Protein AF-A0A2T6FXR3-F1 (afdb_monomer_lite)

Organism: NCBI:txid189691

Sequence (253 aa):
MLKRIFLTWLSALLMLSMLTSTAKAEGGTVQVRIAGFPVKVNGQIINNKQVAYPFIVYKDITYVPLNWDLIQEFELDVDWSEQEGLKVYRTCCATSYGKYPALEKSGLTQNPTTTNSLTSSYSAKVASYPIQIWGHQIDNGQEPYPFLEFRNVTYMPLTWKFAHIALMMDLQWSSEEGLAIWSGQDAVMQQIVYDDAEALYIDADRGTGGMLAMLKVDKTFQTHPVWLDPPQADAIRVKAKQAAETQASEGKA

Structure (mmCIF, N/CA/C/O backbone):
data_AF-A0A2T6FXR3-F1
#
_entry.id   AF-A0A2T6FXR3-F1
#
loop_
_atom_site.group_PDB
_atom_site.id
_atom_site.type_symbol
_atom_site.label_atom_id
_atom_site.label_alt_id
_atom_site.label_comp_id
_atom_site.label_asym_id
_atom_site.label_entity_id
_atom_site.label_seq_id
_atom_site.pdbx_PDB_ins_code
_atom_site.Cartn_x
_atom_site.Cartn_y
_atom_site.Cartn_z
_atom_site.occupancy
_atom_site.B_iso_or_equiv
_atom_site.auth_seq_id
_atom_site.auth_comp_id
_atom_site.auth_asym_id
_atom_site.auth_atom_id
_atom_site.pdbx_PDB_model_num
ATOM 1 N N . MET A 1 1 ? -41.180 36.033 48.748 1.00 54.75 1 MET A N 1
ATOM 2 C CA . MET A 1 1 ? -41.479 35.353 47.465 1.00 54.75 1 MET A CA 1
ATOM 3 C C . MET A 1 1 ? -40.369 35.517 46.421 1.00 54.75 1 MET A C 1
ATOM 5 O O . MET A 1 1 ? -40.034 34.525 45.791 1.00 54.75 1 MET A O 1
ATOM 9 N N . LEU A 1 2 ? -39.717 36.685 46.311 1.00 51.00 2 LEU A N 1
ATOM 10 C CA . LEU A 1 2 ? -38.630 36.945 45.344 1.00 51.00 2 LEU A CA 1
ATOM 11 C C . LEU A 1 2 ? -37.435 35.960 45.406 1.00 51.00 2 LEU A C 1
ATOM 13 O O . LEU A 1 2 ? -36.960 35.512 44.370 1.00 51.00 2 LEU A O 1
ATOM 17 N N . LYS A 1 3 ? -37.001 35.539 46.607 1.00 44.41 3 LYS A N 1
ATOM 18 C CA . LYS A 1 3 ? -35.905 34.557 46.786 1.00 44.41 3 LYS A CA 1
ATOM 19 C C . LYS A 1 3 ? -36.238 33.137 46.301 1.00 44.41 3 LYS A C 1
ATOM 21 O O . LYS A 1 3 ? -35.336 32.414 45.902 1.00 44.41 3 LYS A O 1
ATOM 26 N N . ARG A 1 4 ? -37.516 32.733 46.326 1.00 51.09 4 ARG A N 1
ATOM 27 C CA . ARG A 1 4 ? -37.947 31.407 45.842 1.00 51.09 4 ARG A CA 1
ATOM 28 C C . ARG A 1 4 ? -38.024 31.361 44.317 1.00 51.09 4 ARG A C 1
ATOM 30 O O . ARG A 1 4 ? -37.681 30.342 43.740 1.00 51.09 4 ARG A O 1
ATOM 37 N N . ILE A 1 5 ? -38.388 32.483 43.692 1.00 56.75 5 ILE A N 1
ATOM 38 C CA . ILE A 1 5 ? -38.419 32.631 42.233 1.00 56.75 5 ILE A CA 1
ATOM 39 C C . ILE A 1 5 ? -36.984 32.663 41.680 1.00 56.75 5 ILE A C 1
ATOM 41 O O . ILE A 1 5 ? -36.677 31.941 40.738 1.00 56.75 5 ILE A O 1
ATOM 45 N N . PHE A 1 6 ? -36.063 33.393 42.319 1.00 55.53 6 PHE A N 1
ATOM 46 C CA . PHE A 1 6 ? -34.653 33.416 41.897 1.00 55.53 6 PHE A CA 1
ATOM 47 C C . PHE A 1 6 ? -33.984 32.033 41.948 1.00 55.53 6 PHE A C 1
ATOM 49 O O . PHE A 1 6 ? -33.206 31.691 41.060 1.00 55.53 6 PHE A O 1
ATOM 56 N N . LEU A 1 7 ? -34.326 31.214 42.948 1.00 52.62 7 LEU A N 1
ATOM 57 C CA . LEU A 1 7 ? -33.779 29.864 43.076 1.00 52.62 7 LEU A CA 1
ATOM 58 C C . LEU A 1 7 ? -34.303 28.930 41.974 1.00 52.62 7 LEU A C 1
ATOM 60 O O . LEU A 1 7 ? -33.522 28.183 41.400 1.00 52.62 7 LEU A O 1
ATOM 64 N N . THR A 1 8 ? -35.586 29.032 41.608 1.00 58.78 8 THR A N 1
ATOM 65 C CA . THR A 1 8 ? -36.164 28.237 40.509 1.00 58.78 8 THR A CA 1
ATOM 66 C C . THR A 1 8 ? -35.620 28.622 39.130 1.00 58.78 8 THR A C 1
ATOM 68 O O . THR A 1 8 ? -35.433 27.747 38.289 1.00 58.78 8 THR A O 1
ATOM 71 N N . TRP A 1 9 ? -35.303 29.902 38.899 1.00 58.41 9 TRP A N 1
ATOM 72 C CA . TRP A 1 9 ? -34.697 30.352 37.638 1.00 58.41 9 TRP A CA 1
ATOM 73 C C . TRP A 1 9 ? -33.231 29.916 37.507 1.00 58.41 9 TRP A C 1
ATOM 75 O O . TRP A 1 9 ? -32.806 29.529 36.421 1.00 58.41 9 TRP A O 1
ATOM 85 N N . LEU A 1 10 ? -32.476 29.887 38.611 1.00 61.97 10 LEU A N 1
ATOM 86 C CA . LEU A 1 10 ? -31.095 29.397 38.614 1.00 61.97 10 LEU A CA 1
ATOM 87 C C . LEU A 1 10 ? -31.022 27.876 38.378 1.00 61.97 10 LEU A C 1
ATOM 89 O O . LEU A 1 10 ? -30.135 27.406 37.671 1.00 61.97 10 LEU A O 1
ATOM 93 N N . SER A 1 11 ? -31.988 27.110 38.901 1.00 59.50 11 SER A N 1
ATOM 94 C CA . SER A 1 11 ? -32.100 25.667 38.641 1.00 59.50 11 SER A CA 1
ATOM 95 C C . SER A 1 11 ? -32.463 25.351 37.187 1.00 59.50 11 SER A C 1
ATOM 97 O O . SER A 1 11 ? -31.925 24.406 36.617 1.00 59.50 11 SER A O 1
ATOM 99 N N . ALA A 1 12 ? -33.339 26.149 36.567 1.00 60.53 12 ALA A N 1
ATOM 100 C CA . ALA A 1 12 ? -33.703 25.983 35.160 1.00 60.53 12 ALA A CA 1
ATOM 101 C C . ALA A 1 12 ? -32.537 26.322 34.212 1.00 60.53 12 ALA A C 1
ATOM 103 O O . ALA A 1 12 ? -32.341 25.635 33.211 1.00 60.53 12 ALA A O 1
ATOM 104 N N . LEU A 1 13 ? -31.721 27.327 34.554 1.00 62.19 13 LEU A N 1
ATOM 105 C CA . LEU A 1 13 ? -30.547 27.718 33.766 1.00 62.19 13 LEU A CA 1
ATOM 106 C C . LEU A 1 13 ? -29.420 26.667 33.831 1.00 62.19 13 LEU A C 1
ATOM 108 O O . LEU A 1 13 ? -28.766 26.411 32.824 1.00 62.19 13 LEU A O 1
ATOM 112 N N . LEU A 1 14 ? -29.239 26.011 34.984 1.00 59.09 14 LEU A N 1
ATOM 113 C CA . LEU A 1 14 ? -28.234 24.955 35.174 1.00 59.09 14 LEU A CA 1
ATOM 114 C C . LEU A 1 14 ? -28.602 23.637 34.459 1.00 59.09 14 LEU A C 1
ATOM 116 O O . LEU A 1 14 ? -27.726 22.893 34.025 1.00 59.09 14 LEU A O 1
ATOM 120 N N . MET A 1 15 ? -29.901 23.358 34.305 1.00 57.72 15 MET A N 1
ATOM 121 C CA . MET A 1 15 ? -30.402 22.199 33.550 1.00 57.72 15 MET A CA 1
ATOM 122 C C . MET A 1 15 ? -30.279 22.402 32.031 1.00 57.72 15 MET A C 1
ATOM 124 O O . MET A 1 15 ? -30.108 21.433 31.295 1.00 57.72 15 MET A O 1
ATOM 128 N N . LEU A 1 16 ? -30.311 23.653 31.552 1.00 56.09 16 LEU A N 1
ATOM 129 C CA . LEU A 1 16 ? -30.185 23.971 30.127 1.00 56.09 16 LEU A CA 1
ATOM 130 C C . LEU A 1 16 ? -28.727 23.922 29.631 1.00 56.09 16 LEU A C 1
ATOM 132 O O . LEU A 1 16 ? -28.492 23.653 28.457 1.00 56.09 16 LEU A O 1
ATOM 136 N N . SER A 1 17 ? -27.742 24.102 30.522 1.00 54.47 17 SER A N 1
ATOM 137 C CA . SER A 1 17 ? -26.312 23.990 30.188 1.00 54.47 17 SER A CA 1
ATOM 138 C C . SER A 1 17 ? -25.797 22.551 30.039 1.00 54.47 17 SER A C 1
ATOM 140 O O . SER A 1 17 ? -24.660 22.364 29.621 1.00 54.47 17 SER A O 1
ATOM 142 N N . MET A 1 18 ? -26.601 21.528 30.360 1.00 52.66 18 MET A N 1
ATOM 143 C CA . MET A 1 18 ? -26.214 20.115 30.197 1.00 52.66 18 MET A CA 1
ATOM 144 C C . MET A 1 18 ? -26.632 19.502 28.848 1.00 52.66 18 MET A C 1
ATOM 146 O O . MET A 1 18 ? -26.385 18.323 28.610 1.00 52.66 18 MET A O 1
ATOM 150 N N . LEU A 1 19 ? -27.243 20.284 27.949 1.00 53.94 19 LEU A N 1
ATOM 151 C CA . LEU A 1 19 ? -27.758 19.801 26.658 1.00 53.94 19 LEU A CA 1
ATOM 152 C C . LEU A 1 19 ? -26.772 19.919 25.482 1.00 53.94 19 LEU A C 1
ATOM 154 O O . LEU A 1 19 ? -27.133 19.587 24.357 1.00 53.94 19 LEU A O 1
ATOM 158 N N . THR A 1 20 ? -25.525 20.335 25.707 1.00 52.62 20 THR A N 1
ATOM 159 C CA . THR A 1 20 ? -24.513 20.432 24.640 1.00 52.62 20 THR A CA 1
ATOM 160 C C . THR A 1 20 ? -23.244 19.666 24.987 1.00 52.62 20 THR A C 1
ATOM 162 O O . THR A 1 20 ? -22.153 20.225 25.028 1.00 52.62 20 THR A O 1
ATOM 165 N N . SER A 1 21 ? -23.388 18.364 25.204 1.00 48.09 21 SER A N 1
ATOM 166 C CA . SER A 1 21 ? -22.301 17.426 24.946 1.00 48.09 21 SER A CA 1
ATOM 167 C C . SER A 1 21 ? -22.758 16.539 23.803 1.00 48.09 21 SER A C 1
ATOM 169 O O . SER A 1 21 ? -23.508 15.588 24.010 1.00 48.09 21 SER A O 1
ATOM 171 N N . THR A 1 22 ? -22.326 16.845 22.579 1.00 45.41 22 THR A N 1
ATOM 172 C CA . THR A 1 22 ? -22.292 15.836 21.519 1.00 45.41 22 THR A CA 1
ATOM 173 C C . THR A 1 22 ? -21.273 14.794 21.959 1.00 45.41 22 THR A C 1
ATOM 175 O O . THR A 1 22 ? -20.082 14.914 21.672 1.00 45.41 22 THR A O 1
ATOM 178 N N . ALA A 1 23 ? -21.718 13.812 22.740 1.00 41.59 23 ALA A N 1
ATOM 179 C CA . ALA A 1 23 ? -20.939 12.619 22.989 1.00 41.59 23 ALA A CA 1
ATOM 180 C C . ALA A 1 23 ? -20.655 12.005 21.614 1.00 41.59 23 ALA A C 1
ATOM 182 O O . ALA A 1 23 ? -21.570 11.507 20.957 1.00 41.59 23 ALA A O 1
ATOM 183 N N . LYS A 1 24 ? -19.405 12.108 21.142 1.00 49.53 24 LYS A N 1
ATOM 184 C CA . LYS A 1 24 ? -18.944 11.282 20.026 1.00 49.53 24 LYS A CA 1
ATOM 185 C C . LYS A 1 24 ? -19.200 9.846 20.471 1.00 49.53 24 LYS A C 1
ATOM 187 O O . LYS A 1 24 ? -18.689 9.441 21.514 1.00 49.53 24 LYS A O 1
ATOM 192 N N . ALA A 1 25 ? -20.069 9.136 19.756 1.00 44.94 25 ALA A N 1
ATOM 193 C CA . ALA A 1 25 ? -20.339 7.736 20.036 1.00 44.94 25 ALA A CA 1
ATOM 194 C C . ALA A 1 25 ? -18.991 7.010 20.068 1.00 44.94 25 ALA A C 1
ATOM 196 O O . ALA A 1 25 ? -18.251 7.048 19.084 1.00 44.94 25 ALA A O 1
ATOM 197 N N . GLU A 1 26 ? -18.637 6.430 21.216 1.00 55.56 26 GLU A N 1
ATOM 198 C CA . GLU A 1 26 ? -17.414 5.648 21.316 1.00 55.56 26 GLU A CA 1
ATOM 199 C C . GLU A 1 26 ? -17.544 4.494 20.321 1.00 55.56 26 GLU A C 1
ATOM 201 O O . GLU A 1 26 ? -18.486 3.700 20.388 1.00 55.56 26 GLU A O 1
ATOM 206 N N . GLY A 1 27 ? -16.652 4.464 19.332 1.00 62.50 27 GLY A N 1
ATOM 207 C CA . GLY A 1 27 ? -16.693 3.445 18.299 1.00 62.50 27 GLY A CA 1
ATOM 208 C C . GLY A 1 27 ? -16.600 2.057 18.922 1.00 62.50 27 GLY A C 1
ATOM 209 O O . GLY A 1 27 ? -15.805 1.822 19.836 1.00 62.50 27 GLY A O 1
ATOM 210 N N . GLY A 1 28 ? -17.451 1.143 18.452 1.00 87.50 28 GLY A N 1
ATOM 211 C CA . GLY A 1 28 ? -17.546 -0.205 19.004 1.00 87.50 28 GLY A CA 1
ATOM 212 C C . GLY A 1 28 ? -16.178 -0.890 19.072 1.00 87.50 28 GLY A C 1
ATOM 213 O O . GLY A 1 28 ? -15.347 -0.743 18.178 1.00 87.50 28 GLY A O 1
ATOM 214 N N . THR A 1 29 ? -15.925 -1.635 20.145 1.00 95.44 29 THR A N 1
ATOM 215 C CA . THR A 1 29 ? -14.695 -2.426 20.273 1.00 95.44 29 THR A CA 1
ATOM 216 C C . THR A 1 29 ? -14.835 -3.739 19.509 1.00 95.44 29 THR A C 1
ATOM 218 O O . THR A 1 29 ? -15.854 -4.422 19.616 1.00 95.44 29 THR A O 1
ATOM 221 N N . VAL A 1 30 ? -13.802 -4.112 18.757 1.00 97.19 30 VAL A N 1
ATOM 222 C CA . VAL A 1 30 ? -13.733 -5.348 17.971 1.00 97.19 30 VAL A CA 1
ATOM 223 C C . VAL A 1 30 ? -12.452 -6.118 18.276 1.00 97.19 30 VAL A C 1
ATOM 225 O O . VAL A 1 30 ? -11.455 -5.549 18.715 1.00 97.19 30 VAL A O 1
ATOM 228 N N . GLN A 1 31 ? -12.478 -7.427 18.027 1.00 98.25 31 GLN A N 1
ATOM 229 C CA . GLN A 1 31 ? -11.297 -8.279 18.140 1.00 98.25 31 GLN A CA 1
ATOM 230 C C . GLN A 1 31 ? -10.650 -8.466 16.771 1.00 98.25 31 GLN A C 1
ATOM 232 O O . GLN A 1 31 ? -11.323 -8.830 15.805 1.00 98.25 31 GLN A O 1
ATOM 237 N N . VAL A 1 32 ? -9.341 -8.259 16.710 1.00 98.62 32 VAL A N 1
ATOM 238 C CA . VAL A 1 32 ? -8.513 -8.450 15.518 1.00 98.62 32 VAL A CA 1
ATOM 239 C C . VAL A 1 32 ? -7.376 -9.419 15.808 1.00 98.62 32 VAL A C 1
ATOM 241 O O . VAL A 1 32 ? -6.996 -9.642 16.957 1.00 98.62 32 VAL A O 1
ATOM 244 N N . ARG A 1 33 ? -6.809 -9.998 14.757 1.00 98.56 33 ARG A N 1
ATOM 245 C CA . ARG A 1 33 ? -5.573 -10.788 14.828 1.00 98.56 33 ARG A CA 1
ATOM 246 C C . ARG A 1 33 ? -4.500 -10.099 14.008 1.00 98.56 33 ARG A C 1
ATOM 248 O O . ARG A 1 33 ? -4.820 -9.380 13.071 1.00 98.56 33 ARG A O 1
ATOM 255 N N . ILE A 1 34 ? -3.236 -10.323 14.328 1.00 98.56 34 ILE A N 1
ATOM 256 C CA . ILE A 1 34 ? -2.156 -9.913 13.428 1.00 98.56 34 ILE A CA 1
ATOM 257 C C . ILE A 1 34 ? -2.123 -10.892 12.252 1.00 98.56 34 ILE A C 1
ATOM 259 O O . ILE A 1 34 ? -2.359 -12.086 12.441 1.00 98.56 34 ILE A O 1
ATOM 263 N N . ALA A 1 35 ? -1.875 -10.396 11.039 1.00 98.19 35 ALA A N 1
ATOM 264 C CA . ALA A 1 35 ? -1.778 -11.233 9.851 1.00 98.19 35 ALA A CA 1
ATOM 265 C C . ALA A 1 35 ? -0.650 -12.267 10.023 1.00 98.19 35 ALA A C 1
ATOM 267 O O . ALA A 1 35 ? 0.533 -11.927 10.064 1.00 98.19 35 ALA A O 1
ATOM 268 N N . GLY A 1 36 ? -1.047 -13.536 10.165 1.00 96.94 36 GLY A N 1
ATOM 269 C CA . GLY A 1 36 ? -0.150 -14.679 10.362 1.00 96.94 36 GLY A CA 1
ATOM 270 C C . GLY A 1 36 ? 0.357 -15.313 9.064 1.00 96.94 36 GLY A C 1
ATOM 271 O O . GLY A 1 36 ? 1.083 -16.300 9.117 1.00 96.94 36 GLY A O 1
ATOM 272 N N . PHE A 1 37 ? -0.035 -14.766 7.916 1.00 97.56 37 PHE A N 1
ATOM 273 C CA . PHE A 1 37 ? 0.416 -15.158 6.582 1.00 97.56 37 PHE A CA 1
ATOM 274 C C . PHE A 1 37 ? 1.403 -14.119 6.021 1.00 97.56 37 PHE A C 1
ATOM 276 O O . PHE A 1 37 ? 1.432 -12.984 6.512 1.00 97.56 37 PHE A O 1
ATOM 283 N N . PRO A 1 38 ? 2.202 -14.470 4.994 1.00 97.94 38 PRO A N 1
ATOM 284 C CA . PRO A 1 38 ? 3.080 -13.513 4.333 1.00 97.94 38 PRO A CA 1
ATOM 285 C C . PRO A 1 38 ? 2.287 -12.343 3.742 1.00 97.94 38 PRO A C 1
ATOM 287 O O . PRO A 1 38 ? 1.272 -12.538 3.074 1.00 97.94 38 PRO A O 1
ATOM 290 N N . VAL A 1 39 ? 2.760 -11.122 3.989 1.00 98.31 39 VAL A N 1
ATOM 291 C CA . VAL A 1 39 ? 2.247 -9.905 3.352 1.00 98.31 39 VAL A CA 1
ATOM 292 C C . VAL A 1 39 ? 3.398 -9.265 2.592 1.00 98.31 39 VAL A C 1
ATOM 294 O O . VAL A 1 39 ? 4.449 -9.010 3.181 1.00 98.31 39 VAL A O 1
ATOM 297 N N . LYS A 1 40 ? 3.210 -9.017 1.297 1.00 97.44 40 LYS A N 1
ATOM 298 C CA . LYS A 1 40 ? 4.168 -8.339 0.424 1.00 97.44 40 LYS A CA 1
ATOM 299 C C . LYS A 1 40 ? 3.620 -6.978 0.020 1.00 97.44 40 LYS A C 1
ATOM 301 O O . LYS A 1 40 ? 2.498 -6.885 -0.469 1.00 97.44 40 LYS A O 1
ATOM 306 N N . VAL A 1 41 ? 4.427 -5.942 0.192 1.00 95.94 41 VAL A N 1
ATOM 307 C CA . VAL A 1 41 ? 4.136 -4.577 -0.251 1.00 95.94 41 VAL A CA 1
ATOM 308 C C . VAL A 1 41 ? 5.155 -4.215 -1.317 1.00 95.94 41 VAL A C 1
ATOM 310 O O . VAL A 1 41 ? 6.347 -4.180 -1.024 1.00 95.94 41 VAL A O 1
ATOM 313 N N . ASN A 1 42 ? 4.704 -4.014 -2.558 1.00 92.75 42 ASN A N 1
ATOM 314 C CA . ASN A 1 42 ? 5.575 -3.741 -3.707 1.00 92.75 42 ASN A CA 1
ATOM 315 C C . ASN A 1 42 ? 6.752 -4.734 -3.805 1.00 92.75 42 ASN A C 1
ATOM 317 O O . ASN A 1 42 ? 7.907 -4.362 -3.986 1.00 92.75 42 ASN A O 1
ATOM 321 N N . GLY A 1 43 ? 6.456 -6.024 -3.608 1.00 91.38 43 GLY A N 1
ATOM 322 C CA . GLY A 1 43 ? 7.445 -7.109 -3.620 1.00 91.38 43 GLY A CA 1
ATOM 323 C C . GLY A 1 43 ? 8.234 -7.305 -2.318 1.00 91.38 43 GLY A C 1
ATOM 324 O O . GLY A 1 43 ? 8.871 -8.344 -2.154 1.00 91.38 43 GLY A O 1
ATOM 325 N N . GLN A 1 44 ? 8.159 -6.381 -1.359 1.00 93.25 44 GLN A N 1
ATOM 326 C CA . GLN A 1 44 ? 8.891 -6.462 -0.093 1.00 93.25 44 GLN A CA 1
ATOM 327 C C . GLN A 1 44 ? 8.073 -7.192 0.976 1.00 93.25 44 GLN A C 1
ATOM 329 O O . GLN A 1 44 ? 6.943 -6.807 1.276 1.00 93.25 44 GLN A O 1
ATOM 334 N N . ILE A 1 45 ? 8.639 -8.244 1.574 1.00 95.31 45 ILE A N 1
ATOM 335 C CA . ILE A 1 45 ? 7.975 -9.014 2.638 1.00 95.31 45 ILE A CA 1
ATOM 336 C C . ILE A 1 45 ? 7.940 -8.197 3.932 1.00 95.31 45 ILE A C 1
ATOM 338 O O . ILE A 1 45 ? 8.981 -7.788 4.447 1.00 95.31 45 ILE A O 1
ATOM 342 N N . ILE A 1 46 ? 6.746 -8.028 4.499 1.00 96.38 46 ILE A N 1
ATOM 343 C CA . ILE A 1 46 ? 6.524 -7.360 5.780 1.00 96.38 46 ILE A CA 1
ATOM 344 C C . ILE A 1 46 ? 6.667 -8.350 6.931 1.00 96.38 46 ILE A C 1
ATOM 346 O O . ILE A 1 46 ? 5.974 -9.366 7.012 1.00 96.38 46 ILE A O 1
ATOM 350 N N . ASN A 1 47 ? 7.520 -8.014 7.890 1.00 96.19 47 ASN A N 1
ATOM 351 C CA . ASN A 1 47 ? 7.699 -8.773 9.111 1.00 96.19 47 ASN A CA 1
ATOM 352 C C . ASN A 1 47 ? 6.698 -8.317 10.181 1.00 96.19 47 ASN A C 1
ATOM 354 O O . ASN A 1 47 ? 7.036 -7.613 11.136 1.00 96.19 47 ASN A O 1
ATOM 358 N N . ASN A 1 48 ? 5.448 -8.773 10.053 1.00 96.81 48 ASN A N 1
ATOM 359 C CA . ASN A 1 48 ? 4.368 -8.476 11.004 1.00 96.81 48 ASN A CA 1
ATOM 360 C C . ASN A 1 48 ? 4.700 -8.859 12.457 1.00 96.81 48 ASN A C 1
ATOM 362 O O . ASN A 1 48 ? 4.101 -8.324 13.390 1.00 96.81 48 ASN A O 1
ATOM 366 N N . LYS A 1 49 ? 5.672 -9.752 12.684 1.00 96.94 49 LYS A N 1
ATOM 367 C CA . LYS A 1 49 ? 6.133 -10.107 14.029 1.00 96.94 49 LYS A CA 1
ATOM 368 C C . LYS A 1 49 ? 6.935 -8.981 14.687 1.00 96.94 49 LYS A C 1
ATOM 370 O O . LYS A 1 49 ? 6.953 -8.926 15.913 1.00 96.94 49 LYS A O 1
ATOM 375 N N . GLN A 1 50 ? 7.586 -8.111 13.912 1.00 96.31 50 GLN A N 1
ATOM 376 C CA . GLN A 1 50 ? 8.560 -7.152 14.442 1.00 96.31 50 GLN A CA 1
ATOM 377 C C . GLN A 1 50 ? 8.194 -5.668 14.268 1.00 96.31 50 GLN A C 1
ATOM 379 O O . GLN A 1 50 ? 8.774 -4.816 14.940 1.00 96.31 50 GLN A O 1
ATOM 384 N N . VAL A 1 51 ? 7.209 -5.339 13.430 1.00 94.94 51 VAL A N 1
ATOM 385 C CA . VAL A 1 51 ? 6.775 -3.946 13.214 1.00 94.94 51 VAL A CA 1
ATOM 386 C C . VAL A 1 51 ? 5.796 -3.453 14.291 1.00 94.94 51 VAL A C 1
ATOM 388 O O . VAL A 1 51 ? 4.959 -4.208 14.793 1.00 94.94 51 VAL A O 1
ATOM 391 N N . ALA A 1 52 ? 5.860 -2.165 14.642 1.00 94.75 52 ALA A N 1
ATOM 392 C CA . ALA A 1 52 ? 4.960 -1.557 15.636 1.00 94.75 52 ALA A CA 1
ATOM 393 C C . ALA A 1 52 ? 3.490 -1.531 15.179 1.00 94.75 52 ALA A C 1
ATOM 395 O O . ALA A 1 52 ? 2.578 -1.694 15.994 1.00 94.75 52 ALA A O 1
ATOM 396 N N . TYR A 1 53 ? 3.273 -1.387 13.873 1.00 96.31 53 TYR A N 1
ATOM 397 C CA . TYR A 1 53 ? 1.959 -1.309 13.241 1.00 96.31 53 TYR A CA 1
ATOM 398 C C . TYR A 1 53 ? 1.845 -2.421 12.189 1.00 96.31 53 TYR A C 1
ATOM 400 O O . TYR A 1 53 ? 2.097 -2.183 11.010 1.00 96.31 53 TYR A O 1
ATOM 408 N N . PRO A 1 54 ? 1.593 -3.669 12.616 1.00 97.31 54 PRO A N 1
ATOM 409 C CA . PRO A 1 54 ? 1.514 -4.805 11.707 1.00 97.31 54 PRO A CA 1
ATOM 410 C C . PRO A 1 54 ? 0.185 -4.808 10.965 1.00 97.31 54 PRO A C 1
ATOM 412 O O . PRO A 1 54 ? -0.802 -4.290 11.475 1.00 97.31 54 PRO A O 1
ATOM 415 N N . PHE A 1 55 ? 0.119 -5.476 9.818 1.00 98.50 55 PHE A N 1
ATOM 416 C CA . PHE A 1 55 ? -1.167 -5.759 9.186 1.00 98.50 55 PHE A CA 1
ATOM 417 C C . PHE A 1 55 ? -2.038 -6.586 10.139 1.00 98.50 55 PHE A C 1
ATOM 419 O O . PHE A 1 55 ? -1.568 -7.546 10.761 1.00 98.50 55 PHE A O 1
ATOM 426 N N . ILE A 1 56 ? -3.311 -6.212 10.253 1.00 98.81 56 ILE A N 1
ATOM 427 C CA . ILE A 1 56 ? -4.286 -6.904 11.104 1.00 98.81 56 ILE A CA 1
ATOM 428 C C . ILE A 1 56 ? -5.386 -7.536 10.254 1.00 98.81 56 ILE A C 1
ATOM 430 O O . ILE A 1 56 ? -5.594 -7.163 9.105 1.00 98.81 56 ILE A O 1
ATOM 434 N N . VAL A 1 57 ? -6.091 -8.506 10.823 1.00 98.75 57 VAL A N 1
ATOM 435 C CA . VAL A 1 57 ? -7.195 -9.227 10.196 1.00 98.75 57 VAL A CA 1
ATOM 436 C C . VAL A 1 57 ? -8.435 -9.091 11.069 1.00 98.75 57 VAL A C 1
ATOM 438 O O . VAL A 1 57 ? -8.408 -9.427 12.257 1.00 98.75 57 VAL A O 1
ATOM 441 N N . TYR A 1 58 ? -9.527 -8.631 10.463 1.00 98.56 58 TYR A N 1
ATOM 442 C CA . TYR A 1 58 ? -10.852 -8.530 11.069 1.00 98.56 58 TYR A CA 1
ATOM 443 C C . TYR A 1 58 ? -11.894 -9.075 10.096 1.00 98.56 58 TYR A C 1
ATOM 445 O O . TYR A 1 58 ? -11.902 -8.688 8.929 1.00 98.56 58 TYR A O 1
ATOM 453 N N . LYS A 1 59 ? -12.763 -9.982 10.571 1.00 97.62 59 LYS A N 1
ATOM 454 C CA . LYS A 1 59 ? -13.753 -10.690 9.731 1.00 97.62 59 LYS A CA 1
ATOM 455 C C . LYS A 1 59 ? -13.133 -11.244 8.434 1.00 97.62 59 LYS A C 1
ATOM 457 O O . LYS A 1 59 ? -13.685 -11.082 7.352 1.00 97.62 59 LYS A O 1
ATOM 462 N N . ASP A 1 60 ? -11.944 -11.831 8.572 1.00 96.56 60 ASP A N 1
ATOM 463 C CA . ASP A 1 60 ? -11.162 -12.446 7.492 1.00 96.56 60 ASP A CA 1
ATOM 464 C C . ASP A 1 60 ? -10.740 -11.496 6.351 1.00 96.56 60 ASP A C 1
ATOM 466 O O . ASP A 1 60 ? -10.252 -11.944 5.317 1.00 96.56 60 ASP A O 1
ATOM 470 N N . ILE A 1 61 ? -10.835 -10.178 6.565 1.00 97.94 61 ILE A N 1
ATOM 471 C CA . ILE A 1 61 ? -10.254 -9.146 5.699 1.00 97.94 61 ILE A CA 1
ATOM 472 C C . ILE A 1 61 ? -8.998 -8.577 6.347 1.00 97.94 61 ILE A C 1
ATOM 474 O O . ILE A 1 61 ? -8.954 -8.343 7.557 1.00 97.94 61 ILE A O 1
ATOM 478 N N . THR A 1 62 ? -7.978 -8.347 5.521 1.00 98.69 62 THR A N 1
ATOM 479 C CA . THR A 1 62 ? -6.724 -7.719 5.942 1.00 98.69 62 THR A CA 1
ATOM 480 C C . THR A 1 62 ? -6.866 -6.205 5.955 1.00 98.69 62 THR A C 1
ATOM 482 O O . THR A 1 62 ? -7.510 -5.614 5.091 1.00 98.69 62 THR A O 1
ATOM 485 N N . TYR A 1 63 ? -6.237 -5.576 6.933 1.00 98.75 63 TYR A N 1
ATOM 486 C CA . TYR A 1 63 ? -6.248 -4.146 7.155 1.00 98.75 63 TYR A CA 1
ATOM 487 C C . TYR A 1 63 ? -4.827 -3.603 7.140 1.00 98.75 63 TYR A C 1
ATOM 489 O O . TYR A 1 63 ? -3.925 -4.176 7.760 1.00 98.75 63 TYR A O 1
ATOM 497 N N . VAL A 1 64 ? -4.653 -2.476 6.459 1.00 98.31 64 VAL A N 1
ATOM 498 C CA . VAL A 1 64 ? -3.377 -1.777 6.320 1.00 98.31 64 VAL A CA 1
ATOM 499 C C . VAL A 1 64 ? -3.298 -0.608 7.310 1.00 98.31 64 VAL A C 1
ATOM 501 O O . VAL A 1 64 ? -4.253 0.170 7.385 1.00 98.31 64 VAL A O 1
ATOM 504 N N . PRO A 1 65 ? -2.200 -0.458 8.074 1.00 97.56 65 PRO A N 1
ATOM 505 C CA . PRO A 1 65 ? -1.984 0.735 8.883 1.00 97.56 65 PRO A CA 1
ATOM 506 C C . PRO A 1 65 ? -1.708 1.952 8.000 1.00 97.56 65 PRO A C 1
ATOM 508 O O . PRO A 1 65 ? -0.813 1.917 7.158 1.00 97.56 65 PRO A O 1
ATOM 511 N N . LEU A 1 66 ? -2.403 3.059 8.254 1.00 97.00 66 LEU A N 1
ATOM 512 C CA . LEU A 1 66 ? -2.109 4.360 7.650 1.00 97.00 66 LEU A CA 1
ATOM 513 C C . LEU A 1 66 ? -1.005 5.078 8.445 1.00 97.00 66 LEU A C 1
ATOM 515 O O . LEU A 1 66 ? -1.218 6.143 9.018 1.00 97.00 66 LEU A O 1
ATOM 519 N N . ASN A 1 67 ? 0.167 4.444 8.544 1.00 93.69 67 ASN A N 1
ATOM 520 C CA . ASN A 1 67 ? 1.363 5.029 9.153 1.00 93.69 67 ASN A CA 1
ATOM 521 C C . ASN A 1 67 ? 2.266 5.674 8.088 1.00 93.69 67 ASN A C 1
ATOM 523 O O . ASN A 1 67 ? 2.108 5.396 6.905 1.00 93.69 67 ASN A O 1
ATOM 527 N N . TRP A 1 68 ? 3.228 6.497 8.515 1.00 91.50 68 TRP A N 1
ATOM 528 C CA . TRP A 1 68 ? 4.118 7.233 7.607 1.00 91.50 68 TRP A CA 1
ATOM 529 C C . TRP A 1 68 ? 4.819 6.335 6.575 1.00 91.50 68 TRP A C 1
ATOM 531 O O . TRP A 1 68 ? 4.767 6.614 5.382 1.00 91.50 68 TRP A O 1
ATOM 541 N N . ASP A 1 69 ? 5.425 5.233 7.017 1.00 91.25 69 ASP A N 1
ATOM 542 C CA . ASP A 1 69 ? 6.220 4.375 6.134 1.00 91.25 69 ASP A CA 1
ATOM 543 C C . ASP A 1 69 ? 5.356 3.725 5.037 1.00 91.25 69 ASP A C 1
ATOM 545 O O . ASP A 1 69 ? 5.732 3.720 3.865 1.00 91.25 69 ASP A O 1
ATOM 549 N N . LEU A 1 70 ? 4.166 3.219 5.384 1.00 93.69 70 LEU A N 1
ATOM 550 C CA . LEU A 1 70 ? 3.279 2.565 4.422 1.00 93.69 70 LEU A CA 1
ATOM 551 C C . LEU A 1 70 ? 2.532 3.554 3.529 1.00 93.69 70 LEU A C 1
ATOM 553 O O . LEU A 1 70 ? 2.343 3.252 2.354 1.00 93.69 70 LEU A O 1
ATOM 557 N N . ILE A 1 71 ? 2.118 4.725 4.031 1.00 92.12 71 ILE A N 1
ATOM 558 C CA . ILE A 1 71 ? 1.450 5.715 3.167 1.00 92.12 71 ILE A CA 1
ATOM 559 C C . ILE A 1 71 ? 2.413 6.223 2.090 1.00 92.12 71 ILE A C 1
ATOM 561 O O . ILE A 1 71 ? 2.017 6.322 0.935 1.00 92.12 71 ILE A O 1
ATOM 565 N N . GLN A 1 72 ? 3.693 6.426 2.427 1.00 88.94 72 GLN A N 1
ATOM 566 C CA . GLN A 1 72 ? 4.722 6.769 1.443 1.00 88.94 72 GLN A CA 1
ATOM 567 C C . GLN A 1 72 ? 4.953 5.621 0.454 1.00 88.94 72 GLN A C 1
ATOM 569 O O . GLN A 1 72 ? 4.989 5.839 -0.754 1.00 88.94 72 GLN A O 1
ATOM 574 N N . GLU A 1 73 ? 5.049 4.381 0.944 1.00 89.62 73 GLU A N 1
ATOM 575 C CA . GLU A 1 73 ? 5.281 3.216 0.087 1.00 89.62 73 GLU A CA 1
ATOM 576 C C . GLU A 1 73 ? 4.161 2.995 -0.937 1.00 89.62 73 GLU A C 1
ATOM 578 O O . GLU A 1 73 ? 4.443 2.598 -2.069 1.00 89.62 73 GLU A O 1
ATOM 583 N N . PHE A 1 74 ? 2.913 3.281 -0.562 1.00 91.38 74 PHE A N 1
ATOM 584 C CA . PHE A 1 74 ? 1.746 3.159 -1.433 1.00 91.38 74 PHE A CA 1
ATOM 585 C C . PHE A 1 74 ? 1.429 4.421 -2.254 1.00 91.38 74 PHE A C 1
ATOM 587 O O . PHE A 1 74 ? 0.463 4.383 -3.021 1.00 91.38 74 PHE A O 1
ATOM 594 N N . GLU A 1 75 ? 2.208 5.502 -2.112 1.00 89.06 75 GLU A N 1
ATOM 595 C CA . GLU A 1 75 ? 1.916 6.835 -2.673 1.00 89.06 75 GLU A CA 1
ATOM 596 C C . GLU A 1 75 ? 0.501 7.328 -2.323 1.00 89.06 75 GLU A C 1
ATOM 598 O O . GLU A 1 75 ? -0.288 7.764 -3.176 1.00 89.06 75 GLU A O 1
ATOM 603 N N . LEU A 1 76 ? 0.169 7.192 -1.040 1.00 91.19 76 LEU A N 1
ATOM 604 C CA . LEU A 1 76 ? -1.017 7.761 -0.427 1.00 91.19 76 LEU A CA 1
ATOM 605 C C . LEU A 1 76 ? -0.640 9.049 0.292 1.00 91.19 76 LEU A C 1
ATOM 607 O O . LEU A 1 76 ? 0.287 9.084 1.102 1.00 91.19 76 LEU A O 1
ATOM 611 N N . ASP A 1 77 ? -1.455 10.068 0.083 1.00 90.06 77 ASP A N 1
ATOM 612 C CA . ASP A 1 77 ? -1.453 11.250 0.921 1.00 90.06 77 ASP A CA 1
ATOM 613 C C . ASP A 1 77 ? -2.558 11.110 1.967 1.00 90.06 77 ASP A C 1
ATOM 615 O O . ASP A 1 77 ? -3.702 10.734 1.674 1.00 90.06 77 ASP A O 1
ATOM 619 N N . VAL A 1 78 ? -2.194 11.415 3.209 1.00 92.69 78 VAL A N 1
ATOM 620 C CA . VAL A 1 78 ? -3.081 11.333 4.363 1.00 92.69 78 VAL A CA 1
ATOM 621 C C . VAL A 1 78 ? -3.039 12.656 5.110 1.00 92.69 78 VAL A C 1
ATOM 623 O O . VAL A 1 78 ? -1.972 13.121 5.500 1.00 92.69 78 VAL A O 1
ATOM 626 N N . ASP A 1 79 ? -4.212 13.245 5.317 1.00 93.31 79 ASP A N 1
ATOM 627 C CA . ASP A 1 79 ? -4.405 14.447 6.126 1.00 93.31 79 ASP A CA 1
ATOM 628 C C . ASP A 1 79 ? -5.321 14.112 7.308 1.00 93.31 79 ASP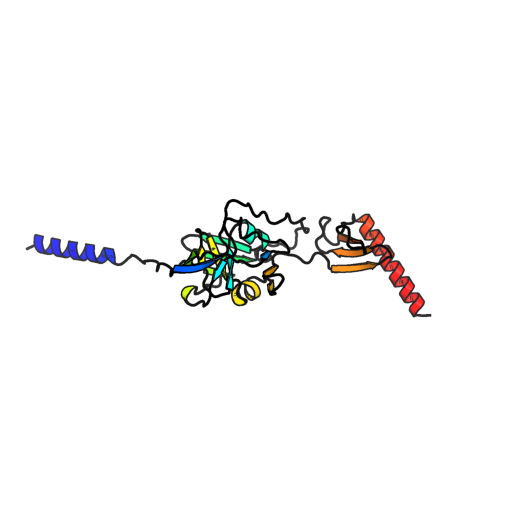 A C 1
ATOM 630 O O . ASP A 1 79 ? -6.261 13.319 7.180 1.00 93.31 79 ASP A O 1
ATOM 634 N N . TRP A 1 80 ? -5.026 14.687 8.470 1.00 94.12 80 TRP A N 1
ATOM 635 C CA . TRP A 1 80 ? -5.799 14.466 9.682 1.00 94.12 80 TRP A CA 1
ATOM 636 C C . TRP A 1 80 ? -5.916 15.739 10.512 1.00 94.12 80 TRP A C 1
ATOM 638 O O . TRP A 1 80 ? -4.924 16.396 10.828 1.00 94.12 80 TRP A O 1
ATOM 648 N N . SER A 1 81 ? -7.138 16.038 10.950 1.00 93.44 81 SER A N 1
ATOM 649 C CA . SER A 1 81 ? -7.393 17.024 11.999 1.00 93.44 81 SER A CA 1
ATOM 650 C C . SER A 1 81 ? -8.541 16.580 12.901 1.00 93.44 81 SER A C 1
ATOM 652 O O . SER A 1 81 ? -9.416 15.816 12.495 1.00 93.44 81 SER A O 1
ATOM 654 N N . GLU A 1 82 ? -8.591 17.099 14.129 1.00 89.88 82 GLU A N 1
ATOM 655 C CA . GLU A 1 82 ? -9.685 16.793 15.063 1.00 89.88 82 GLU A CA 1
ATOM 656 C C . GLU A 1 82 ? -11.067 17.207 14.532 1.00 89.88 82 GLU A C 1
ATOM 658 O O . GLU A 1 82 ? -12.077 16.568 14.856 1.00 89.88 82 GLU A O 1
ATOM 663 N N . GLN A 1 83 ? -11.102 18.281 13.736 1.00 91.25 83 GLN A N 1
ATOM 664 C CA . GLN A 1 83 ? -12.320 18.868 13.184 1.00 91.25 83 GLN A CA 1
ATOM 665 C C . GLN A 1 83 ? -12.795 18.129 11.931 1.00 91.25 83 GLN A C 1
ATOM 667 O O . GLN A 1 83 ? -13.979 17.813 11.824 1.00 91.25 83 GLN A O 1
ATOM 672 N N . GLU A 1 84 ? -11.894 17.864 10.985 1.00 93.75 84 GLU A N 1
ATOM 673 C CA . GLU A 1 84 ? -12.254 17.326 9.666 1.00 93.75 84 GLU A CA 1
ATOM 674 C C . GLU A 1 84 ? -12.064 15.809 9.555 1.00 93.75 84 GLU A C 1
ATOM 676 O O . GLU A 1 84 ? -12.524 15.202 8.586 1.00 93.75 84 GLU A O 1
ATOM 681 N N . GLY A 1 85 ? -11.439 15.196 10.563 1.00 96.25 85 GLY A N 1
ATOM 682 C CA . GLY A 1 85 ? -11.166 13.769 10.617 1.00 96.25 85 GLY A CA 1
ATOM 683 C C . GLY A 1 85 ? -10.058 13.347 9.657 1.00 96.25 85 GLY A C 1
ATOM 684 O O . GLY A 1 85 ? -9.131 14.110 9.392 1.00 96.25 85 GLY A O 1
ATOM 685 N N . LEU A 1 86 ? -10.146 12.110 9.171 1.00 97.81 86 LEU A N 1
ATOM 686 C CA . LEU A 1 86 ? -9.175 11.500 8.267 1.00 97.81 86 LEU A CA 1
ATOM 687 C C . LEU A 1 86 ? -9.543 11.781 6.808 1.00 97.81 86 LEU A C 1
ATOM 689 O O . LEU A 1 86 ? -10.675 11.534 6.392 1.00 97.81 86 LEU A O 1
ATOM 693 N N . LYS A 1 87 ? -8.563 12.184 6.002 1.00 97.25 87 LYS A N 1
ATOM 694 C CA . LYS A 1 87 ? -8.670 12.250 4.543 1.00 97.25 87 LYS A CA 1
ATOM 695 C C . LYS A 1 87 ? -7.574 11.411 3.907 1.00 97.25 87 LYS A C 1
ATOM 697 O O . LYS A 1 87 ? -6.421 11.504 4.316 1.00 97.25 87 LYS A O 1
ATOM 702 N N . VAL A 1 88 ? -7.932 10.634 2.890 1.00 96.19 88 VAL A N 1
ATOM 703 C CA . VAL A 1 88 ? -7.005 9.777 2.138 1.00 96.19 88 VAL A CA 1
ATOM 704 C C . VAL A 1 88 ? -7.182 10.014 0.637 1.00 96.19 88 VAL A C 1
ATOM 706 O O . VAL A 1 88 ? -8.309 10.083 0.140 1.00 96.19 88 VAL A O 1
ATOM 709 N N . TYR A 1 89 ? -6.079 10.154 -0.092 1.00 91.44 89 TYR A N 1
ATOM 710 C CA . TYR A 1 89 ? -6.052 10.332 -1.548 1.00 91.44 89 TYR A CA 1
ATOM 711 C C . TYR A 1 89 ? -4.739 9.787 -2.134 1.00 91.44 89 TYR A C 1
ATOM 713 O O . TYR A 1 89 ? -3.838 9.406 -1.389 1.00 91.44 89 TYR A O 1
ATOM 721 N N . ARG A 1 90 ? -4.634 9.694 -3.467 1.00 87.31 90 ARG A N 1
ATOM 722 C CA . ARG A 1 90 ? -3.382 9.296 -4.136 1.00 87.31 90 ARG A CA 1
ATOM 723 C C . ARG A 1 90 ? -2.515 10.505 -4.468 1.00 87.31 90 ARG A C 1
ATOM 725 O O . ARG A 1 90 ? -2.999 11.468 -5.069 1.00 87.31 90 ARG A O 1
ATOM 732 N N . THR A 1 91 ? -1.215 10.379 -4.212 1.00 76.94 91 THR A N 1
ATOM 733 C CA . THR A 1 91 ? -0.223 11.428 -4.487 1.00 76.94 91 THR A CA 1
ATOM 734 C C . THR A 1 91 ? -0.086 11.743 -5.981 1.00 76.94 91 THR A C 1
ATOM 736 O O . THR A 1 91 ? 0.043 12.918 -6.341 1.00 76.94 91 THR A O 1
ATOM 739 N N . CYS A 1 92 ? -0.224 10.732 -6.860 1.00 69.69 92 CYS A N 1
ATOM 740 C CA . CYS A 1 92 ? -0.145 10.833 -8.337 1.00 69.69 92 CYS A CA 1
ATOM 741 C C . CYS A 1 92 ? -0.949 11.976 -8.958 1.00 69.69 92 CYS A C 1
ATOM 743 O O . CYS A 1 92 ? -0.683 12.421 -10.072 1.00 69.69 92 CYS A O 1
ATOM 745 N N . CYS A 1 93 ? -2.003 12.367 -8.259 1.00 63.62 93 CYS A N 1
ATOM 746 C CA . CYS A 1 93 ? -3.151 13.038 -8.823 1.00 63.62 93 CYS A CA 1
ATOM 747 C C . CYS A 1 93 ? -3.509 14.301 -8.021 1.00 63.62 93 CYS A C 1
ATOM 749 O O . CYS A 1 93 ? -4.335 15.098 -8.458 1.00 63.62 93 CYS A O 1
ATOM 751 N N . ALA A 1 94 ? -2.854 14.499 -6.870 1.00 57.38 94 ALA A N 1
ATOM 752 C CA . ALA A 1 94 ? -2.878 15.730 -6.084 1.00 57.38 94 ALA A CA 1
ATOM 753 C C . ALA A 1 94 ? -1.710 16.673 -6.428 1.00 57.38 94 ALA A C 1
ATOM 755 O O . ALA A 1 94 ? -1.750 17.862 -6.116 1.00 57.38 94 ALA A O 1
ATOM 756 N N . THR A 1 95 ? -0.674 16.164 -7.097 1.00 53.16 95 THR A N 1
ATOM 757 C CA . THR A 1 95 ? 0.521 16.925 -7.468 1.00 53.16 95 THR A CA 1
ATOM 758 C C . THR A 1 95 ? 0.788 16.787 -8.966 1.00 53.16 95 THR A C 1
ATOM 760 O O . THR A 1 95 ? 0.427 15.793 -9.591 1.00 53.16 95 THR A O 1
ATOM 763 N N . SER A 1 96 ? 1.410 17.792 -9.587 1.00 55.00 96 SER A N 1
ATOM 764 C CA . SER A 1 96 ? 1.798 17.764 -11.006 1.00 55.00 96 SER A CA 1
ATOM 765 C C . SER A 1 96 ? 3.015 16.849 -11.240 1.00 55.00 96 SER A C 1
ATOM 767 O O . SER A 1 96 ? 4.054 17.294 -11.728 1.00 55.00 96 SER A O 1
ATOM 769 N N . TYR A 1 97 ? 2.879 15.573 -10.863 1.00 51.03 97 TYR A N 1
ATOM 770 C CA . TYR A 1 97 ? 3.918 14.538 -10.773 1.00 51.03 97 TYR A CA 1
ATOM 771 C C . TYR A 1 97 ? 4.516 14.120 -12.127 1.00 51.03 97 TYR A C 1
ATOM 773 O O . TYR A 1 97 ? 5.505 13.399 -12.181 1.00 51.03 97 TYR A O 1
ATOM 781 N N . GLY A 1 98 ? 3.991 14.635 -13.242 1.00 48.59 98 GLY A N 1
ATOM 782 C CA . GLY A 1 98 ? 4.495 14.373 -14.595 1.00 48.59 98 GLY A CA 1
ATOM 783 C C . GLY A 1 98 ? 5.862 14.992 -14.931 1.00 48.59 98 GLY A C 1
ATOM 784 O O . GLY A 1 98 ? 6.141 15.199 -16.108 1.00 48.59 98 GLY A O 1
ATOM 785 N N . LYS A 1 99 ? 6.690 15.355 -13.940 1.00 49.72 99 LYS A N 1
ATOM 786 C CA . LYS A 1 99 ? 7.979 16.040 -14.157 1.00 49.72 99 LYS A CA 1
ATOM 787 C C . LYS A 1 99 ? 9.178 15.462 -13.403 1.00 49.72 99 LYS A C 1
ATOM 789 O O . LYS A 1 99 ? 10.272 15.996 -13.578 1.00 49.72 99 LYS A O 1
ATOM 794 N N . TYR A 1 100 ? 9.018 14.411 -12.599 1.00 52.91 100 TYR A N 1
ATOM 795 C CA . TYR A 1 100 ? 10.149 13.829 -11.872 1.00 52.91 100 TYR A CA 1
ATOM 796 C C . TYR A 1 100 ? 10.663 12.565 -12.583 1.00 52.91 100 TYR A C 1
ATOM 798 O O . TYR A 1 100 ? 9.849 11.727 -12.976 1.00 52.91 100 TYR A O 1
ATOM 806 N N . PRO A 1 101 ? 11.987 12.427 -12.804 1.00 55.81 101 PRO A N 1
ATOM 807 C CA . PRO A 1 101 ? 12.567 11.163 -13.265 1.00 55.81 101 PRO A CA 1
ATOM 808 C C . PRO A 1 101 ? 12.250 10.064 -12.242 1.00 55.81 101 PRO A C 1
ATOM 810 O O . PRO A 1 101 ? 12.113 10.384 -11.058 1.00 55.81 101 PRO A O 1
ATOM 813 N N . ALA A 1 102 ? 12.140 8.790 -12.648 1.00 57.47 102 ALA A N 1
ATOM 814 C CA . ALA A 1 102 ? 12.029 7.729 -11.649 1.00 57.47 102 ALA A CA 1
ATOM 815 C C . ALA A 1 102 ? 13.289 7.777 -10.798 1.00 57.47 102 ALA A C 1
ATOM 817 O O . ALA A 1 102 ? 14.419 7.690 -11.286 1.00 57.47 102 ALA A O 1
ATOM 818 N N . LEU A 1 103 ? 13.061 7.988 -9.514 1.00 58.75 103 LEU A N 1
ATOM 819 C CA . LEU A 1 103 ? 14.093 7.909 -8.509 1.00 58.75 103 LEU A CA 1
ATOM 820 C C . LEU A 1 103 ? 14.304 6.431 -8.197 1.00 58.75 103 LEU A C 1
ATOM 822 O O . LEU A 1 103 ? 13.359 5.639 -8.233 1.00 58.75 103 LEU A O 1
ATOM 826 N N . GLU A 1 104 ? 15.536 6.052 -7.871 1.00 64.62 104 GLU A N 1
ATOM 827 C CA . GLU A 1 104 ? 15.746 4.769 -7.212 1.00 64.62 104 GLU A CA 1
ATOM 828 C C . GLU A 1 104 ? 14.928 4.770 -5.918 1.00 64.62 104 GLU A C 1
ATOM 830 O O . GLU A 1 104 ? 15.176 5.564 -5.005 1.00 64.62 104 GLU A O 1
ATOM 835 N N . LYS A 1 105 ? 13.898 3.921 -5.863 1.00 68.06 105 LYS A N 1
ATOM 836 C CA . LYS A 1 105 ? 13.068 3.794 -4.672 1.00 68.06 105 LYS A CA 1
ATOM 837 C C . LYS A 1 105 ? 13.877 3.051 -3.617 1.00 68.06 105 LYS A C 1
ATOM 839 O O . LYS A 1 105 ? 14.202 1.876 -3.785 1.00 68.06 105 LYS A O 1
ATOM 844 N N . SER A 1 106 ? 14.196 3.735 -2.523 1.00 71.44 106 SER A N 1
ATOM 845 C CA . SER A 1 106 ? 14.715 3.077 -1.326 1.00 71.44 106 SER A CA 1
ATOM 846 C C . SER A 1 106 ? 13.713 2.029 -0.843 1.00 71.44 106 SER A C 1
ATOM 848 O O . SER A 1 106 ? 12.505 2.256 -0.883 1.00 71.44 106 SER A O 1
ATOM 850 N N . GLY A 1 107 ? 14.212 0.888 -0.368 1.00 77.06 107 GLY A N 1
ATOM 851 C CA . GLY A 1 107 ? 13.359 -0.138 0.228 1.00 77.06 107 GLY A CA 1
ATOM 852 C C . GLY A 1 107 ? 12.535 0.401 1.404 1.00 77.06 107 GLY A C 1
ATOM 853 O O . GLY A 1 107 ? 12.934 1.343 2.097 1.00 77.06 107 GLY A O 1
ATOM 854 N N . LEU A 1 108 ? 11.394 -0.238 1.654 1.00 86.38 108 LEU A N 1
ATOM 855 C CA . LEU A 1 108 ? 10.504 0.073 2.761 1.00 86.38 108 LEU A CA 1
ATOM 856 C C . LEU A 1 108 ? 11.236 -0.191 4.077 1.00 86.38 108 LEU A C 1
ATOM 858 O O . LEU A 1 108 ? 11.596 -1.324 4.410 1.00 86.38 108 LEU A O 1
ATOM 862 N N . THR A 1 109 ? 11.413 0.864 4.864 1.00 85.44 109 THR A N 1
ATOM 863 C CA . THR A 1 109 ? 12.033 0.759 6.183 1.00 85.44 109 THR A CA 1
ATOM 864 C C . THR A 1 109 ? 10.999 0.263 7.194 1.00 85.44 109 THR A C 1
ATOM 866 O O . THR A 1 109 ? 10.026 0.945 7.478 1.00 85.44 109 THR A O 1
ATOM 869 N N . GLN A 1 110 ? 11.200 -0.936 7.753 1.00 87.75 110 GLN A N 1
ATOM 870 C CA . GLN A 1 110 ? 10.215 -1.569 8.647 1.00 87.75 110 GLN A CA 1
ATOM 871 C C . GLN A 1 110 ? 10.412 -1.267 10.145 1.00 87.75 110 GLN A C 1
ATOM 873 O O . GLN A 1 110 ? 9.516 -1.555 10.932 1.00 87.75 110 GLN A O 1
ATOM 878 N N . ASN A 1 111 ? 11.557 -0.704 10.555 1.00 82.06 111 ASN A N 1
ATOM 879 C CA . ASN A 1 111 ? 11.856 -0.291 11.940 1.00 82.06 111 ASN A CA 1
ATOM 880 C C . ASN A 1 111 ? 11.384 -1.302 13.020 1.00 82.06 111 ASN A C 1
ATOM 882 O O . ASN A 1 111 ? 10.394 -1.050 13.718 1.00 82.06 111 ASN A O 1
ATOM 886 N N . PRO A 1 112 ? 12.065 -2.456 13.179 1.00 85.75 112 PRO A N 1
ATOM 887 C CA . PRO A 1 112 ? 11.619 -3.541 14.051 1.00 85.75 112 PRO A CA 1
ATOM 888 C C . PRO A 1 112 ? 11.756 -3.179 15.541 1.00 85.75 112 PRO A C 1
ATOM 890 O O . PRO A 1 112 ? 12.762 -3.467 16.184 1.00 85.75 112 PRO A O 1
ATOM 893 N N . THR A 1 113 ? 10.738 -2.525 16.096 1.00 86.44 113 THR A N 1
ATOM 894 C CA . THR A 1 113 ? 10.738 -1.966 17.462 1.00 86.44 113 THR A CA 1
ATOM 895 C C . THR A 1 113 ? 9.897 -2.766 18.455 1.00 86.44 113 THR A C 1
ATOM 897 O O . THR A 1 113 ? 9.892 -2.461 19.644 1.00 86.44 113 THR A O 1
ATOM 900 N N . THR A 1 114 ? 9.148 -3.771 17.996 1.00 90.62 114 THR A N 1
ATOM 901 C CA . THR A 1 114 ? 8.167 -4.505 18.811 1.00 90.62 114 THR A CA 1
ATOM 902 C C . THR A 1 114 ? 8.277 -6.009 18.571 1.00 90.62 114 THR A C 1
ATOM 904 O O . THR A 1 114 ? 8.838 -6.447 17.577 1.00 90.62 114 THR A O 1
ATOM 907 N N . THR A 1 115 ? 7.755 -6.832 19.483 1.00 95.19 115 THR A N 1
ATOM 908 C CA . THR A 1 115 ? 7.492 -8.254 19.215 1.00 95.19 115 THR A CA 1
ATOM 909 C C . THR A 1 115 ? 6.003 -8.530 19.350 1.00 95.19 115 THR A C 1
ATOM 911 O O . THR A 1 115 ? 5.418 -8.388 20.421 1.00 95.19 115 THR A O 1
ATOM 914 N N . ASN A 1 116 ? 5.393 -8.928 18.243 1.00 96.25 116 ASN A N 1
ATOM 915 C CA . ASN A 1 116 ? 3.981 -9.242 18.128 1.00 96.25 116 ASN A CA 1
ATOM 916 C C . ASN A 1 116 ? 3.732 -10.752 18.225 1.00 96.25 116 ASN A C 1
ATOM 918 O O . ASN A 1 116 ? 4.528 -11.561 17.745 1.00 96.25 116 ASN A O 1
ATOM 922 N N . SER A 1 117 ? 2.584 -11.131 18.786 1.00 97.00 117 SER A N 1
ATOM 923 C CA . SER A 1 117 ? 2.084 -12.503 18.732 1.00 97.00 117 SER A CA 1
ATOM 924 C C . SER A 1 117 ? 1.169 -12.657 17.522 1.00 97.00 117 SER A C 1
ATOM 926 O O . SER A 1 117 ? 0.183 -11.939 17.387 1.00 97.00 117 SER A O 1
ATOM 928 N N . LEU A 1 118 ? 1.479 -13.614 16.649 1.00 96.81 118 LEU A N 1
ATOM 929 C CA . LEU A 1 118 ? 0.673 -13.897 15.454 1.00 96.81 118 LEU A CA 1
ATOM 930 C C . LEU A 1 118 ? -0.543 -14.792 15.754 1.00 96.81 118 LEU A C 1
ATOM 932 O O . LEU A 1 118 ? -1.388 -14.997 14.891 1.00 96.81 118 LEU A O 1
ATOM 936 N N . THR A 1 119 ? -0.633 -15.334 16.971 1.00 95.88 119 THR A N 1
ATOM 937 C CA . THR A 1 119 ? -1.706 -16.249 17.396 1.00 95.88 119 THR A CA 1
ATOM 938 C C . THR A 1 119 ? -2.667 -15.617 18.400 1.00 95.88 119 THR A C 1
ATOM 940 O O . THR A 1 119 ? -3.756 -16.141 18.627 1.00 95.88 119 THR A O 1
ATOM 943 N N . SER A 1 120 ? -2.289 -14.489 19.005 1.00 96.75 120 SER A N 1
ATOM 944 C CA . SER A 1 120 ? -3.125 -13.777 19.971 1.00 96.75 120 SER A CA 1
ATOM 945 C C . SER A 1 120 ? -4.186 -12.918 19.282 1.00 96.75 120 SER A C 1
ATOM 947 O O . SER A 1 120 ? -4.004 -12.440 18.163 1.00 96.75 120 SER A O 1
ATOM 949 N N . SER A 1 121 ? -5.295 -12.699 19.988 1.00 97.06 121 SER A N 1
ATOM 950 C CA . SER A 1 121 ? -6.280 -11.679 19.623 1.00 97.06 121 SER A CA 1
ATOM 951 C C . SER A 1 121 ? -5.952 -10.356 20.309 1.00 97.06 121 SER A C 1
ATOM 953 O O . SER A 1 121 ? -5.415 -10.336 21.418 1.00 97.06 121 SER A O 1
ATOM 955 N N . TYR A 1 122 ? -6.289 -9.263 19.639 1.00 98.06 122 TYR A N 1
ATOM 956 C CA . TYR A 1 122 ? -6.055 -7.897 20.074 1.00 98.06 122 TYR A CA 1
ATOM 957 C C . TYR A 1 122 ? -7.345 -7.089 19.983 1.00 98.06 122 TYR A C 1
ATOM 959 O O . TYR A 1 122 ? -8.155 -7.299 19.084 1.00 98.06 122 TYR A O 1
ATOM 967 N N . SER A 1 123 ? -7.494 -6.121 20.882 1.00 97.88 123 SER A N 1
ATOM 968 C CA . SER A 1 123 ? -8.607 -5.178 20.851 1.00 97.88 123 SER A CA 1
ATOM 969 C C . SER A 1 123 ? -8.295 -4.007 19.917 1.00 97.88 123 SER A C 1
ATOM 971 O O . SER A 1 123 ? -7.226 -3.400 20.023 1.00 97.88 123 SER A O 1
ATOM 973 N N . ALA A 1 124 ? -9.231 -3.684 19.030 1.00 98.25 124 ALA A N 1
ATOM 974 C CA . ALA A 1 124 ? -9.240 -2.477 18.209 1.00 98.25 124 ALA A CA 1
ATOM 975 C C . ALA A 1 124 ? -10.584 -1.754 18.382 1.00 98.25 124 ALA A C 1
ATOM 977 O O . ALA A 1 124 ? -11.574 -2.359 18.799 1.00 98.25 124 ALA A O 1
ATOM 978 N N . LYS A 1 125 ? -10.638 -0.465 18.054 1.00 97.88 125 LYS A N 1
ATOM 979 C CA . LYS A 1 125 ? -11.889 0.308 18.052 1.00 97.88 125 LYS A CA 1
ATOM 980 C C . LYS A 1 125 ? -12.345 0.556 16.624 1.00 97.88 125 LYS A C 1
ATOM 982 O O . LYS A 1 125 ? -11.519 0.681 15.732 1.00 97.88 125 LYS A O 1
ATOM 987 N N . VAL A 1 126 ? -13.645 0.640 16.390 1.00 98.06 126 VAL A N 1
ATOM 988 C CA . VAL A 1 126 ? -14.165 1.210 15.143 1.00 98.06 126 VAL A CA 1
ATOM 989 C C . VAL A 1 126 ? -13.870 2.710 15.154 1.00 98.06 126 VAL A C 1
ATOM 991 O O . VAL A 1 126 ? -14.162 3.380 16.141 1.00 98.06 126 VAL A O 1
ATOM 994 N N . ALA A 1 127 ? -13.287 3.248 14.083 1.00 96.50 127 ALA A N 1
ATOM 995 C CA . ALA A 1 127 ? -13.018 4.680 13.996 1.00 96.50 127 ALA A CA 1
ATOM 996 C C . ALA A 1 127 ? -14.339 5.473 14.003 1.00 96.50 127 ALA A C 1
ATOM 998 O O . ALA A 1 127 ? -15.270 5.149 13.261 1.00 96.50 127 ALA A O 1
ATOM 999 N N . SER A 1 128 ? -14.418 6.504 14.849 1.00 94.19 128 SER A N 1
ATOM 1000 C CA . SER A 1 128 ? -15.647 7.286 15.095 1.00 94.19 128 SER A CA 1
ATOM 1001 C C . SER A 1 128 ? -15.588 8.736 14.594 1.00 94.19 128 SER A C 1
ATOM 1003 O O . SER A 1 128 ? -16.560 9.480 14.723 1.00 94.19 128 SER A O 1
ATOM 1005 N N . TYR A 1 129 ? -14.457 9.159 14.027 1.00 95.06 129 TYR A N 1
ATOM 1006 C CA . TYR A 1 129 ? -14.302 10.467 13.382 1.00 95.06 129 TYR A CA 1
ATOM 1007 C C . TYR A 1 129 ? -14.727 10.430 11.905 1.00 95.06 129 TYR A C 1
ATOM 1009 O O . TYR A 1 129 ? -14.807 9.346 11.324 1.00 95.06 129 TYR A O 1
ATOM 1017 N N . PRO A 1 130 ? -14.978 11.600 11.281 1.00 97.12 130 PRO A N 1
ATOM 1018 C CA . PRO A 1 130 ? -15.229 11.686 9.845 1.00 97.12 130 PRO A CA 1
ATOM 1019 C C . PRO A 1 130 ? -14.079 11.080 9.035 1.00 97.12 130 PRO A C 1
ATOM 1021 O O . PRO A 1 130 ? -12.909 11.263 9.375 1.00 97.12 130 PRO A O 1
ATOM 1024 N N . ILE A 1 131 ? -14.408 10.356 7.968 1.00 98.12 131 ILE A N 1
ATOM 1025 C CA . ILE A 1 131 ? -13.429 9.739 7.071 1.00 98.12 131 ILE A CA 1
ATOM 1026 C C . ILE A 1 131 ? -13.810 10.094 5.642 1.00 98.12 131 ILE A C 1
ATOM 1028 O O . ILE A 1 131 ? -14.958 9.915 5.238 1.00 98.12 131 ILE A O 1
ATOM 1032 N N . GLN A 1 132 ? -12.835 10.568 4.875 1.00 97.56 132 GLN A N 1
ATOM 1033 C CA . GLN A 1 132 ? -12.990 10.910 3.471 1.00 97.56 132 GLN A CA 1
ATOM 1034 C C . GLN A 1 132 ? -11.965 10.174 2.620 1.00 97.56 132 GLN A C 1
ATOM 1036 O O . GLN A 1 132 ? -10.781 10.136 2.955 1.00 97.56 132 GLN A O 1
ATOM 1041 N N . ILE A 1 133 ? -12.408 9.663 1.476 1.00 96.50 133 ILE A N 1
ATOM 1042 C CA . ILE A 1 133 ? -11.518 9.160 0.427 1.00 96.50 133 ILE A CA 1
ATOM 1043 C C . ILE A 1 133 ? -11.823 9.951 -0.839 1.00 96.50 133 ILE A C 1
ATOM 1045 O O . ILE A 1 133 ? -12.976 9.999 -1.261 1.00 96.50 133 ILE A O 1
ATOM 1049 N N . TRP A 1 134 ? -10.826 10.628 -1.413 1.00 92.88 134 TRP A N 1
ATOM 1050 C CA . TRP A 1 134 ? -11.031 11.572 -2.529 1.00 92.88 134 TRP A CA 1
ATOM 1051 C C . TRP A 1 134 ? -12.094 12.651 -2.255 1.00 92.88 134 TRP A C 1
ATOM 1053 O O . TRP A 1 134 ? -12.854 13.037 -3.137 1.00 92.88 134 TRP A O 1
ATOM 1063 N N . GLY A 1 135 ? -12.199 13.109 -1.004 1.00 92.62 135 GLY A N 1
ATOM 1064 C CA . GLY A 1 135 ? -13.233 14.062 -0.581 1.00 92.62 135 GLY A CA 1
ATOM 1065 C C . GLY A 1 135 ? -14.643 13.467 -0.456 1.00 92.62 135 GLY A C 1
ATOM 1066 O O . GLY A 1 135 ? -15.554 14.146 0.015 1.00 92.62 135 GLY A O 1
ATOM 1067 N N . HIS A 1 136 ? -14.847 12.196 -0.816 1.00 94.75 136 HIS A N 1
ATOM 1068 C CA . HIS A 1 136 ? -16.108 11.501 -0.580 1.00 94.75 136 HIS A CA 1
ATOM 1069 C C . HIS A 1 136 ? -16.181 11.022 0.868 1.00 94.75 136 HIS A C 1
ATOM 1071 O O . HIS A 1 136 ? -15.337 10.246 1.315 1.00 94.75 136 HIS A O 1
ATOM 1077 N N . GLN A 1 137 ? -17.209 11.474 1.587 1.00 96.88 137 GLN A N 1
ATOM 1078 C CA . GLN A 1 137 ? -17.480 11.048 2.959 1.00 96.88 137 GLN A CA 1
ATOM 1079 C C . GLN A 1 137 ? -17.848 9.565 3.017 1.00 96.88 137 GLN A C 1
ATOM 1081 O O . GLN A 1 137 ? -18.666 9.086 2.228 1.00 96.88 137 GLN A O 1
ATOM 1086 N N . ILE A 1 138 ? -17.269 8.860 3.984 1.00 96.88 138 ILE A N 1
ATOM 1087 C CA . ILE A 1 138 ? -17.533 7.452 4.265 1.00 96.88 138 ILE A CA 1
ATOM 1088 C C . ILE A 1 138 ? -18.426 7.349 5.501 1.00 96.88 138 ILE A C 1
ATOM 1090 O O . ILE A 1 138 ? -18.066 7.823 6.580 1.00 96.88 138 ILE A O 1
ATOM 1094 N N . ASP A 1 139 ? -19.567 6.672 5.367 1.00 95.62 139 ASP A N 1
ATOM 1095 C CA . ASP A 1 139 ? -20.381 6.272 6.517 1.00 95.62 139 ASP A CA 1
ATOM 1096 C C . ASP A 1 139 ? -19.782 5.016 7.162 1.00 95.62 139 ASP A C 1
ATOM 1098 O O . ASP A 1 139 ? -20.218 3.887 6.932 1.00 95.62 139 ASP A O 1
ATOM 1102 N N . ASN A 1 140 ? -18.726 5.223 7.952 1.00 96.75 140 ASN A N 1
ATOM 1103 C CA . ASN A 1 140 ? -17.926 4.137 8.510 1.00 96.75 140 ASN A CA 1
ATOM 1104 C C . ASN A 1 140 ? -18.748 3.172 9.380 1.00 96.75 140 ASN A C 1
ATOM 1106 O O . ASN A 1 140 ? -18.446 1.986 9.433 1.00 96.75 140 ASN A O 1
ATOM 1110 N N . GLY A 1 141 ? -19.803 3.655 10.045 1.00 92.94 141 GLY A N 1
ATOM 1111 C CA . GLY A 1 141 ? -20.656 2.824 10.898 1.00 92.94 141 GLY A CA 1
ATOM 1112 C C . GLY A 1 141 ? -21.519 1.822 10.124 1.00 92.94 141 GLY A C 1
ATOM 1113 O O . GLY A 1 141 ? -21.945 0.824 10.704 1.00 92.94 141 GLY A O 1
ATOM 1114 N N . GLN A 1 142 ? -21.762 2.072 8.834 1.00 93.56 142 GLN A N 1
ATOM 1115 C CA . GLN A 1 142 ? -22.538 1.196 7.948 1.00 93.56 142 GLN A CA 1
ATOM 1116 C C . GLN A 1 142 ? -21.658 0.282 7.085 1.00 93.56 142 GLN A C 1
ATOM 1118 O O . GLN A 1 142 ? -22.173 -0.596 6.389 1.00 93.56 142 GLN A O 1
ATOM 1123 N N . GLU A 1 143 ? -20.333 0.448 7.123 1.00 95.75 143 GLU A N 1
ATOM 1124 C CA . GLU A 1 143 ? -19.428 -0.426 6.383 1.00 95.75 143 GLU A CA 1
ATOM 1125 C C . GLU A 1 143 ? -19.350 -1.815 7.048 1.00 95.75 143 GLU A C 1
ATOM 1127 O O . GLU A 1 143 ? -19.108 -1.923 8.254 1.00 95.75 143 GLU A O 1
ATOM 1132 N N . PRO A 1 144 ? -19.473 -2.919 6.285 1.00 95.75 144 PRO A N 1
ATOM 1133 C CA . PRO A 1 144 ? -19.323 -4.271 6.837 1.00 95.75 144 PRO A CA 1
ATOM 1134 C C . PRO A 1 144 ? -17.918 -4.512 7.414 1.00 95.75 144 PRO A C 1
ATOM 1136 O O . PRO A 1 144 ? -17.752 -5.258 8.392 1.00 95.75 144 PRO A O 1
ATOM 1139 N N . TYR A 1 145 ? -16.939 -3.837 6.806 1.00 98.00 145 TYR A N 1
ATOM 1140 C CA . TYR A 1 145 ? -15.537 -3.760 7.185 1.00 98.00 145 TYR A CA 1
ATOM 1141 C C . TYR A 1 145 ? -15.206 -2.279 7.418 1.00 98.00 145 TYR A C 1
ATOM 1143 O O . TYR A 1 145 ? -14.757 -1.605 6.492 1.00 98.00 145 TYR A O 1
ATOM 1151 N N . PRO A 1 146 ? -15.486 -1.738 8.615 1.00 97.94 146 PRO A N 1
ATOM 1152 C CA . PRO A 1 146 ? -15.226 -0.337 8.916 1.00 97.94 146 PRO A CA 1
ATOM 1153 C C . PRO A 1 146 ? -13.730 -0.108 9.109 1.00 97.94 146 PRO A C 1
ATOM 1155 O O . PRO A 1 146 ? -13.015 -1.037 9.483 1.00 97.94 146 PRO A O 1
ATOM 1158 N N . PHE A 1 147 ? -13.266 1.123 8.916 1.00 98.56 147 PHE A N 1
ATOM 1159 C CA . PHE A 1 147 ? -11.958 1.581 9.374 1.00 98.56 147 PHE A CA 1
ATOM 1160 C C . PHE A 1 147 ? -11.843 1.389 10.886 1.00 98.56 147 PHE A C 1
ATOM 1162 O O . PHE A 1 147 ? -12.783 1.672 11.639 1.00 98.56 147 PHE A O 1
ATOM 1169 N N . LEU A 1 148 ? -10.678 0.914 11.316 1.00 98.62 148 LEU A N 1
ATOM 1170 C CA . LEU A 1 148 ? -10.393 0.587 12.708 1.00 98.62 148 LEU A CA 1
ATOM 1171 C C . LEU A 1 148 ? -9.295 1.488 13.265 1.00 98.62 148 LEU A C 1
ATOM 1173 O O . LEU A 1 148 ? -8.476 2.017 12.528 1.00 98.62 148 LEU A O 1
ATOM 1177 N N . GLU A 1 149 ? -9.237 1.610 14.579 1.00 97.94 149 GLU A N 1
ATOM 1178 C CA . GLU A 1 149 ? -8.130 2.196 15.317 1.00 97.94 149 GLU A CA 1
ATOM 1179 C C . GLU A 1 149 ? -7.450 1.104 16.132 1.00 97.94 149 GLU A C 1
ATOM 1181 O O . GLU A 1 149 ? -8.069 0.444 16.975 1.00 97.94 149 GLU A O 1
ATOM 1186 N N . PHE A 1 150 ? -6.157 0.917 15.893 1.00 97.94 150 PHE A N 1
ATOM 1187 C CA . PHE A 1 150 ? -5.335 -0.039 16.618 1.00 97.94 150 PHE A CA 1
ATOM 1188 C C . PHE A 1 150 ? -3.982 0.597 16.927 1.00 97.94 150 PHE A C 1
ATOM 1190 O O . PHE A 1 150 ? -3.317 1.125 16.042 1.00 97.94 150 PHE A O 1
ATOM 1197 N N . ARG A 1 151 ? -3.577 0.580 18.204 1.00 95.94 151 ARG A N 1
ATOM 1198 C CA . ARG A 1 151 ? -2.345 1.245 18.677 1.00 95.94 151 ARG A CA 1
ATOM 1199 C C . ARG A 1 151 ? -2.267 2.727 18.266 1.00 95.94 151 ARG A C 1
ATOM 1201 O O . ARG A 1 151 ? -1.207 3.201 17.881 1.00 95.94 151 ARG A O 1
ATOM 1208 N N . ASN A 1 152 ? -3.394 3.439 18.363 1.00 94.50 152 ASN A N 1
ATOM 1209 C CA . ASN A 1 152 ? -3.527 4.866 18.030 1.00 94.50 152 ASN A CA 1
ATOM 1210 C C . ASN A 1 152 ? -3.202 5.217 16.566 1.00 94.50 152 ASN A C 1
ATOM 1212 O O . ASN A 1 152 ? -2.852 6.353 16.266 1.00 94.50 152 ASN A O 1
ATOM 1216 N N . VAL A 1 153 ? -3.316 4.244 15.659 1.00 96.44 153 VAL A N 1
ATOM 1217 C CA . VAL A 1 153 ? -3.208 4.439 14.210 1.00 96.44 153 VAL A CA 1
ATOM 1218 C C . VAL A 1 153 ? -4.494 3.951 13.558 1.00 96.44 153 VAL A C 1
ATOM 1220 O O . VAL A 1 153 ? -5.080 2.961 14.008 1.00 96.44 153 VAL A O 1
ATOM 1223 N N . THR A 1 154 ? -4.932 4.636 12.502 1.00 97.88 154 THR A N 1
ATOM 1224 C CA . THR A 1 154 ? -6.069 4.201 11.690 1.00 97.88 154 THR A CA 1
ATOM 1225 C C . THR A 1 154 ? -5.663 3.082 10.743 1.00 97.88 154 THR A C 1
ATOM 1227 O O . THR A 1 154 ? -4.630 3.139 10.080 1.00 97.88 154 THR A O 1
ATOM 1230 N N . TYR A 1 155 ? -6.512 2.071 10.649 1.00 98.62 155 TYR A N 1
ATOM 1231 C CA . TYR A 1 155 ? -6.359 0.913 9.795 1.00 98.62 155 TYR A CA 1
ATOM 1232 C C . TYR A 1 155 ? -7.471 0.910 8.761 1.00 98.62 155 TYR A C 1
ATOM 1234 O O . TYR A 1 155 ? -8.657 0.863 9.103 1.00 98.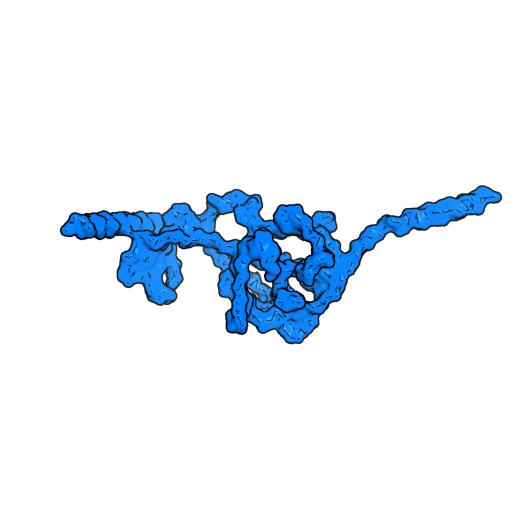62 155 TYR A O 1
ATOM 1242 N N . MET A 1 156 ? -7.076 0.936 7.495 1.00 98.62 156 MET A N 1
ATOM 1243 C CA . MET A 1 156 ? -7.994 0.871 6.369 1.00 98.62 156 MET A CA 1
ATOM 1244 C C . MET A 1 156 ? -8.246 -0.592 5.979 1.00 98.62 156 MET A C 1
ATOM 1246 O O . MET A 1 156 ? -7.286 -1.360 5.870 1.00 98.62 156 MET A O 1
ATOM 1250 N N . PRO A 1 157 ? -9.500 -0.998 5.720 1.00 98.50 157 PRO A N 1
ATOM 1251 C CA . PRO A 1 157 ? -9.789 -2.325 5.191 1.00 98.50 157 PRO A CA 1
ATOM 1252 C C . PRO A 1 157 ? -9.305 -2.447 3.744 1.00 98.50 157 PRO A C 1
ATOM 1254 O O . PRO A 1 157 ? -9.680 -1.629 2.901 1.00 98.50 157 PRO A O 1
ATOM 1257 N N . LEU A 1 158 ? -8.572 -3.512 3.413 1.00 98.44 158 LEU A N 1
ATOM 1258 C CA . LEU A 1 158 ? -8.186 -3.838 2.033 1.00 98.44 158 LEU A CA 1
ATOM 1259 C C . LEU A 1 158 ? -9.343 -4.510 1.277 1.00 98.44 158 LEU A C 1
ATOM 1261 O O . LEU A 1 158 ? -9.232 -5.626 0.775 1.00 98.44 158 LEU A O 1
ATOM 1265 N N . THR A 1 159 ? -10.490 -3.834 1.230 1.00 97.69 159 THR A N 1
ATOM 1266 C CA . THR A 1 159 ? -11.629 -4.247 0.404 1.00 97.69 159 THR A CA 1
ATOM 1267 C C . THR A 1 159 ? -11.448 -3.756 -1.026 1.00 97.69 159 THR A C 1
ATOM 1269 O O . THR A 1 159 ? -10.784 -2.750 -1.270 1.00 97.69 159 THR A O 1
ATOM 1272 N N . TRP A 1 160 ? -12.119 -4.407 -1.978 1.00 96.19 160 TRP A N 1
ATOM 1273 C CA . TRP A 1 160 ? -12.135 -3.963 -3.375 1.00 96.19 160 TRP A CA 1
ATOM 1274 C C . TRP A 1 160 ? -12.608 -2.506 -3.531 1.00 96.19 160 TRP A C 1
ATOM 1276 O O . TRP A 1 160 ? -12.067 -1.756 -4.338 1.00 96.19 160 TRP A O 1
ATOM 1286 N N . LYS A 1 161 ? -13.581 -2.082 -2.712 1.00 96.62 161 LYS A N 1
ATOM 1287 C CA . LYS A 1 161 ? -14.113 -0.712 -2.697 1.00 96.62 161 LYS A CA 1
ATOM 1288 C C . LYS A 1 161 ? -13.036 0.321 -2.356 1.00 96.62 161 LYS A C 1
ATOM 1290 O O . LYS A 1 161 ? -12.914 1.314 -3.065 1.00 96.62 161 LYS A O 1
ATOM 1295 N N . PHE A 1 162 ? -12.281 0.108 -1.278 1.00 97.12 162 PHE A N 1
ATOM 1296 C CA . PHE A 1 162 ? -11.317 1.101 -0.796 1.00 97.12 162 PHE A CA 1
ATOM 1297 C C . PHE A 1 162 ? -9.949 0.966 -1.461 1.00 97.12 162 PHE A C 1
ATOM 1299 O O . PHE A 1 162 ? -9.424 1.954 -1.960 1.00 97.12 162 PHE A O 1
ATOM 1306 N N . ALA A 1 163 ? -9.392 -0.242 -1.519 1.00 96.38 163 ALA A N 1
ATOM 1307 C CA . ALA A 1 163 ? -8.062 -0.457 -2.076 1.00 96.38 163 ALA A CA 1
ATOM 1308 C C . ALA A 1 163 ? -8.063 -0.312 -3.605 1.00 96.38 163 ALA A C 1
ATOM 1310 O O . ALA A 1 163 ? -7.361 0.541 -4.137 1.00 96.38 163 ALA A O 1
ATOM 1311 N N . HIS A 1 164 ? -8.883 -1.096 -4.310 1.00 94.06 164 HIS A N 1
ATOM 1312 C CA . HIS A 1 164 ? -8.830 -1.152 -5.772 1.00 94.06 164 HIS A CA 1
ATOM 1313 C C . HIS A 1 164 ? -9.575 0.008 -6.440 1.00 94.06 164 HIS A C 1
ATOM 1315 O O . HIS A 1 164 ? -8.970 0.787 -7.168 1.00 94.06 164 HIS A O 1
ATOM 1321 N N . ILE A 1 165 ? -10.876 0.164 -6.170 1.00 94.56 165 ILE A N 1
ATOM 1322 C CA . ILE A 1 165 ? -11.697 1.186 -6.841 1.00 94.56 165 ILE A CA 1
ATOM 1323 C C . ILE A 1 165 ? -11.285 2.592 -6.409 1.00 94.56 165 ILE A C 1
ATOM 1325 O O . ILE A 1 165 ? -11.046 3.444 -7.261 1.00 94.56 165 ILE A O 1
ATOM 1329 N N . ALA A 1 166 ? -11.236 2.857 -5.101 1.00 94.75 166 ALA A N 1
ATOM 1330 C CA . ALA A 1 166 ? -10.960 4.208 -4.637 1.00 94.75 166 ALA A CA 1
ATOM 1331 C C . ALA A 1 166 ? -9.471 4.548 -4.757 1.00 94.75 166 ALA A C 1
ATOM 1333 O O . ALA A 1 166 ? -9.142 5.601 -5.282 1.00 94.75 166 ALA A O 1
ATOM 1334 N N . LEU A 1 167 ? -8.559 3.686 -4.307 1.00 94.25 167 LEU A N 1
ATOM 1335 C CA . LEU A 1 167 ? -7.139 4.040 -4.194 1.00 94.25 167 LEU A CA 1
ATOM 1336 C C . LEU A 1 167 ? -6.235 3.441 -5.273 1.00 94.25 167 LEU A C 1
ATOM 1338 O O . LEU A 1 167 ? -5.029 3.666 -5.213 1.00 94.25 167 LEU A O 1
ATOM 1342 N N . MET A 1 168 ? -6.784 2.746 -6.277 1.00 92.75 168 MET A N 1
ATOM 1343 C CA . MET A 1 168 ? -6.017 2.192 -7.405 1.00 92.75 168 MET A CA 1
ATOM 1344 C C . MET A 1 168 ? -4.850 1.307 -6.940 1.00 92.75 168 MET A C 1
ATOM 1346 O O . MET A 1 168 ? -3.731 1.402 -7.448 1.00 92.75 168 MET A O 1
ATOM 1350 N N . MET A 1 169 ? -5.097 0.513 -5.900 1.00 94.12 169 MET A N 1
ATOM 1351 C CA . MET A 1 169 ? -4.164 -0.479 -5.381 1.00 94.12 169 MET A CA 1
ATOM 1352 C C . MET A 1 169 ? -4.526 -1.848 -5.950 1.00 94.12 169 MET A C 1
ATOM 1354 O O . MET A 1 169 ? -5.695 -2.248 -5.941 1.00 94.12 169 MET A O 1
ATOM 1358 N N . ASP A 1 170 ? -3.522 -2.598 -6.380 1.00 94.88 170 ASP A N 1
ATOM 1359 C CA . ASP A 1 170 ? -3.700 -3.970 -6.834 1.00 94.88 170 ASP A CA 1
ATOM 1360 C C . ASP A 1 170 ? -3.495 -4.941 -5.679 1.00 94.88 170 ASP A C 1
ATOM 1362 O O . ASP A 1 170 ? -2.545 -4.828 -4.900 1.00 94.88 170 ASP A O 1
ATOM 1366 N N . LEU A 1 171 ? -4.409 -5.904 -5.570 1.00 96.12 171 LEU A N 1
ATOM 1367 C CA . LEU A 1 171 ? -4.407 -6.934 -4.540 1.00 96.12 171 LEU A CA 1
ATOM 1368 C C . LEU A 1 171 ? -4.353 -8.307 -5.202 1.00 96.12 171 LEU A C 1
ATOM 1370 O O . LEU A 1 171 ? -5.190 -8.628 -6.045 1.00 96.12 171 LEU A O 1
ATOM 1374 N N . GLN A 1 172 ? -3.426 -9.149 -4.758 1.00 97.06 172 GLN A N 1
ATOM 1375 C CA . GLN A 1 172 ? -3.373 -10.556 -5.135 1.00 97.06 172 GLN A CA 1
ATOM 1376 C C . GLN A 1 172 ? -3.280 -11.419 -3.887 1.00 97.06 172 GLN A C 1
ATOM 1378 O O . GLN A 1 172 ? -2.510 -11.139 -2.970 1.00 97.06 172 GLN A O 1
ATOM 1383 N N . TRP A 1 173 ? -4.050 -12.500 -3.872 1.00 96.25 173 TRP A N 1
ATOM 1384 C CA . TRP A 1 173 ? -4.010 -13.495 -2.814 1.00 96.25 173 TRP A CA 1
ATOM 1385 C C . TRP A 1 173 ? -3.694 -14.872 -3.385 1.00 96.25 173 TRP A C 1
ATOM 1387 O O . TRP A 1 173 ? -4.243 -15.265 -4.415 1.00 96.25 173 TRP A O 1
ATOM 1397 N N . SER A 1 174 ? -2.868 -15.634 -2.675 1.00 96.44 174 SER A N 1
ATOM 1398 C CA . SER A 1 174 ? -2.795 -17.085 -2.832 1.00 96.44 174 SER A CA 1
ATOM 1399 C C . SER A 1 174 ? -2.552 -17.751 -1.480 1.00 96.44 174 SER A C 1
ATOM 1401 O O . SER A 1 174 ? -2.040 -17.132 -0.548 1.00 96.44 174 SER A O 1
ATOM 1403 N N . SER A 1 175 ? -2.903 -19.030 -1.362 1.00 94.50 175 SER A N 1
ATOM 1404 C CA . SER A 1 175 ? -2.661 -19.800 -0.136 1.00 94.50 175 SER A CA 1
ATOM 1405 C C . SER A 1 175 ? -1.178 -20.069 0.137 1.00 94.50 175 SER A C 1
ATOM 1407 O O . SER A 1 175 ? -0.824 -20.344 1.278 1.00 94.50 175 SER A O 1
ATOM 1409 N N . GLU A 1 176 ? -0.334 -20.022 -0.895 1.00 94.62 176 GLU A N 1
ATOM 1410 C CA . GLU A 1 176 ? 1.104 -20.295 -0.802 1.00 94.62 176 GLU A CA 1
ATOM 1411 C C . GLU A 1 176 ? 1.900 -19.017 -0.506 1.00 94.62 176 GLU A C 1
ATOM 1413 O O . GLU A 1 176 ? 2.662 -18.964 0.456 1.00 94.62 176 GLU A O 1
ATOM 1418 N N . GLU A 1 177 ? 1.658 -17.955 -1.277 1.00 95.50 177 GLU A N 1
ATOM 1419 C CA . GLU A 1 177 ? 2.426 -16.703 -1.206 1.00 95.50 177 GLU A CA 1
ATOM 1420 C C . GLU A 1 177 ? 1.805 -15.644 -0.281 1.00 95.50 177 GLU A C 1
ATOM 1422 O O . GLU A 1 177 ? 2.419 -14.605 -0.033 1.00 95.50 177 GLU A O 1
ATOM 1427 N N . GLY A 1 178 ? 0.592 -15.884 0.227 1.00 97.81 178 GLY A N 1
ATOM 1428 C CA . GLY A 1 178 ? -0.147 -14.942 1.065 1.00 97.81 178 GLY A CA 1
ATOM 1429 C C . GLY A 1 178 ? -0.716 -13.755 0.283 1.00 97.81 178 GLY A C 1
ATOM 1430 O O . GLY A 1 178 ? -1.200 -13.907 -0.842 1.00 97.81 178 GLY A O 1
ATOM 1431 N N . LEU A 1 179 ? -0.696 -12.573 0.908 1.00 98.44 179 LEU A N 1
ATOM 1432 C CA . LEU A 1 179 ? -1.215 -11.327 0.340 1.00 98.44 179 LEU A CA 1
ATOM 1433 C C . LEU A 1 179 ? -0.088 -10.532 -0.314 1.00 98.44 179 LEU A C 1
ATOM 1435 O O . LEU A 1 179 ? 0.902 -10.217 0.341 1.00 98.44 179 LEU A O 1
ATOM 1439 N N . ALA A 1 180 ? -0.282 -10.116 -1.557 1.00 98.06 180 ALA A N 1
ATOM 1440 C CA . ALA A 1 180 ? 0.562 -9.138 -2.221 1.00 98.06 180 ALA A CA 1
ATOM 1441 C C . ALA A 1 180 ? -0.248 -7.888 -2.584 1.00 98.06 180 ALA A C 1
ATOM 1443 O O . ALA A 1 180 ? -1.398 -7.981 -3.020 1.00 98.06 180 ALA A O 1
ATOM 1444 N N . ILE A 1 181 ? 0.359 -6.726 -2.349 1.00 97.38 181 ILE A N 1
ATOM 1445 C CA . ILE A 1 181 ? -0.222 -5.404 -2.570 1.00 97.38 181 ILE A CA 1
ATOM 1446 C C . ILE A 1 181 ? 0.746 -4.607 -3.439 1.00 97.38 181 ILE A C 1
ATOM 1448 O O . ILE A 1 181 ? 1.918 -4.470 -3.071 1.00 97.38 181 ILE A O 1
ATOM 1452 N N . TRP A 1 182 ? 0.253 -4.043 -4.540 1.00 93.12 182 TRP A N 1
ATOM 1453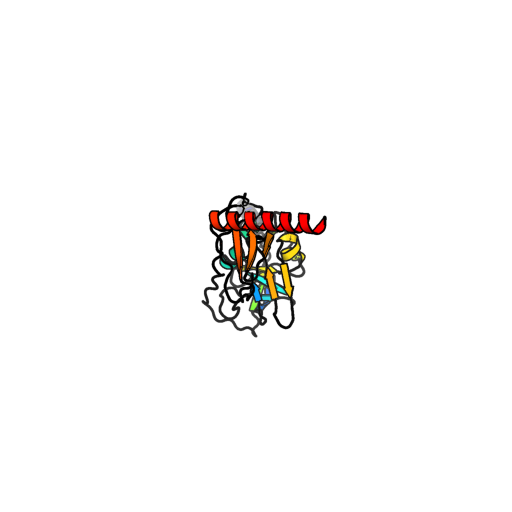 C CA . TRP A 1 182 ? 1.008 -3.106 -5.371 1.00 93.12 182 TRP A CA 1
ATOM 1454 C C . TRP A 1 182 ? 0.301 -1.758 -5.444 1.00 93.12 182 TRP A C 1
ATOM 1456 O O . TRP A 1 182 ? -0.907 -1.677 -5.660 1.00 93.12 182 TRP A O 1
ATOM 1466 N N . SER A 1 183 ? 1.059 -0.691 -5.220 1.00 89.88 183 SER A N 1
ATOM 1467 C CA . SER A 1 183 ? 0.608 0.694 -5.373 1.00 89.88 183 SER A CA 1
ATOM 1468 C C . SER A 1 183 ? 1.822 1.609 -5.453 1.00 89.88 183 SER A C 1
ATOM 1470 O O . SER A 1 183 ? 2.888 1.264 -4.944 1.00 89.88 183 SER A O 1
ATOM 1472 N N . GLY A 1 184 ? 1.655 2.784 -6.055 1.00 79.06 184 GLY A N 1
ATOM 1473 C CA . GLY A 1 184 ? 2.732 3.767 -6.155 1.00 79.06 184 GLY A CA 1
ATOM 1474 C C . GLY A 1 184 ? 3.970 3.229 -6.874 1.00 79.06 184 GLY A C 1
ATOM 1475 O O . GLY A 1 184 ? 5.092 3.332 -6.380 1.00 79.06 184 GLY A O 1
ATOM 1476 N N . GLN A 1 185 ? 3.732 2.522 -7.979 1.00 72.81 185 GLN A N 1
ATOM 1477 C CA . GLN A 1 185 ? 4.760 2.022 -8.881 1.00 72.81 185 GLN A CA 1
ATOM 1478 C C . GLN A 1 185 ? 4.428 2.569 -10.266 1.00 72.81 185 GLN A C 1
ATOM 1480 O O . GLN A 1 185 ? 3.451 2.148 -10.887 1.00 72.81 185 GLN A O 1
ATOM 1485 N N . ASP A 1 186 ? 5.214 3.533 -10.733 1.00 70.12 186 ASP A N 1
ATOM 1486 C CA . ASP A 1 186 ? 5.124 3.994 -12.112 1.00 70.12 186 ASP A CA 1
ATOM 1487 C C . ASP A 1 186 ? 5.705 2.929 -13.049 1.00 70.12 186 ASP A C 1
ATOM 1489 O O . ASP A 1 186 ? 6.772 2.365 -12.797 1.00 70.12 186 ASP A O 1
ATOM 1493 N N . ALA A 1 187 ? 5.028 2.673 -14.169 1.00 69.88 187 ALA A N 1
ATOM 1494 C CA . ALA A 1 187 ? 5.594 1.851 -15.228 1.00 69.88 187 ALA A CA 1
ATOM 1495 C C . ALA A 1 187 ? 6.815 2.569 -15.826 1.00 69.88 187 ALA A C 1
ATOM 1497 O O . ALA A 1 187 ? 6.687 3.576 -16.524 1.00 69.88 187 ALA A O 1
ATOM 1498 N N . VAL A 1 188 ? 8.010 2.058 -15.523 1.00 74.62 188 VAL A N 1
ATOM 1499 C CA . VAL A 1 188 ? 9.266 2.626 -16.026 1.00 74.62 188 VAL A CA 1
ATOM 1500 C C . VAL A 1 188 ? 9.619 2.055 -17.398 1.00 74.62 188 VAL A C 1
ATOM 1502 O O . VAL A 1 188 ? 10.039 2.808 -18.268 1.00 74.62 188 VAL A O 1
ATOM 1505 N N . MET A 1 189 ? 9.435 0.747 -17.602 1.00 83.00 189 MET A N 1
ATOM 1506 C CA . MET A 1 189 ? 9.748 0.045 -18.853 1.00 83.00 189 MET A CA 1
ATOM 1507 C C . MET A 1 189 ? 8.588 0.135 -19.849 1.00 83.00 189 MET A C 1
ATOM 1509 O O . MET A 1 189 ? 7.449 -0.142 -19.481 1.00 83.00 189 MET A O 1
ATOM 1513 N N . GLN A 1 190 ? 8.892 0.480 -21.102 1.00 85.38 190 GLN A N 1
ATOM 1514 C CA . GLN A 1 190 ? 7.903 0.647 -22.171 1.00 85.38 190 GLN A CA 1
ATOM 1515 C C . GLN A 1 190 ? 7.999 -0.473 -23.211 1.00 85.38 190 GLN A C 1
ATOM 1517 O O . GLN A 1 190 ? 7.160 -1.370 -23.254 1.00 85.38 190 GLN A O 1
ATOM 1522 N N . GLN A 1 191 ? 9.036 -0.441 -24.048 1.00 89.06 191 GLN A N 1
ATOM 1523 C CA . GLN A 1 191 ? 9.180 -1.343 -25.191 1.00 89.06 191 GLN A CA 1
ATOM 1524 C C . GLN A 1 191 ? 10.599 -1.887 -25.293 1.00 89.06 191 GLN A C 1
ATOM 1526 O O . GLN A 1 191 ? 11.562 -1.167 -25.031 1.00 89.06 191 GLN A O 1
ATOM 1531 N N . ILE A 1 192 ? 10.730 -3.142 -25.726 1.00 93.88 192 ILE A N 1
ATOM 1532 C CA . ILE A 1 192 ? 12.016 -3.690 -26.161 1.00 93.88 192 ILE A CA 1
ATOM 1533 C C . ILE A 1 192 ? 12.335 -3.059 -27.522 1.00 93.88 192 ILE A C 1
ATOM 1535 O O . ILE A 1 192 ? 11.642 -3.304 -28.505 1.00 93.88 192 ILE A O 1
ATOM 1539 N N . VAL A 1 193 ? 13.367 -2.220 -27.558 1.00 95.00 193 VAL A N 1
ATOM 1540 C CA . VAL A 1 193 ? 13.837 -1.492 -28.746 1.00 95.00 193 VAL A CA 1
ATOM 1541 C C . VAL A 1 193 ? 14.770 -2.349 -29.580 1.00 95.00 193 VAL A C 1
ATOM 1543 O O . VAL A 1 193 ? 14.731 -2.319 -30.807 1.00 95.00 193 VAL A O 1
ATOM 1546 N N . TYR A 1 194 ? 15.648 -3.083 -28.905 1.00 96.19 194 TYR A N 1
ATOM 1547 C CA . TYR A 1 194 ? 16.636 -3.923 -29.551 1.00 96.19 194 TYR A CA 1
ATOM 1548 C C . TYR A 1 194 ? 16.860 -5.186 -28.741 1.00 96.19 194 TYR A C 1
ATOM 1550 O O . TYR A 1 194 ? 16.700 -5.204 -27.518 1.00 96.19 194 TYR A O 1
ATOM 1558 N N . ASP A 1 195 ? 17.246 -6.230 -29.455 1.00 95.56 195 ASP A N 1
ATOM 1559 C CA . ASP A 1 195 ? 17.535 -7.527 -28.891 1.00 95.56 195 ASP A CA 1
ATOM 1560 C C . ASP A 1 195 ? 18.776 -8.111 -29.576 1.00 95.56 195 ASP A C 1
ATOM 1562 O O . ASP A 1 195 ? 18.820 -8.204 -30.804 1.00 95.56 195 ASP A O 1
ATOM 1566 N N . ASP A 1 196 ? 19.783 -8.492 -28.791 1.00 94.44 196 ASP A N 1
ATOM 1567 C CA . ASP A 1 196 ? 20.950 -9.223 -29.280 1.00 94.44 196 ASP A CA 1
ATOM 1568 C C . ASP A 1 196 ? 21.179 -10.541 -28.523 1.00 94.44 196 ASP A C 1
ATOM 1570 O O . ASP A 1 196 ? 20.313 -11.048 -27.809 1.00 94.44 196 ASP A O 1
ATOM 1574 N N . ALA A 1 197 ? 22.328 -11.181 -28.744 1.00 95.00 197 ALA A N 1
ATOM 1575 C CA . ALA A 1 197 ? 22.625 -12.471 -28.128 1.00 95.00 197 ALA A CA 1
ATOM 1576 C C . ALA A 1 197 ? 22.738 -12.398 -26.593 1.00 95.00 197 ALA A C 1
ATOM 1578 O O . ALA A 1 197 ? 22.526 -13.410 -25.926 1.00 95.00 197 ALA A O 1
ATOM 1579 N N . GLU A 1 198 ? 23.058 -11.229 -26.037 1.00 94.94 198 GLU A N 1
ATOM 1580 C CA . GLU A 1 198 ? 23.410 -11.057 -24.627 1.00 94.94 198 GLU A CA 1
ATOM 1581 C C . GLU A 1 198 ? 22.315 -10.330 -23.840 1.00 94.94 198 GLU A C 1
ATOM 1583 O O . GLU A 1 198 ? 22.080 -10.650 -22.672 1.00 94.94 198 GLU A O 1
ATOM 1588 N N . ALA A 1 199 ? 21.632 -9.359 -24.453 1.00 96.88 199 ALA A N 1
ATOM 1589 C CA . ALA A 1 199 ? 20.760 -8.452 -23.719 1.00 96.88 199 ALA A CA 1
ATOM 1590 C C . ALA A 1 199 ? 19.516 -7.991 -24.484 1.00 96.88 199 ALA A C 1
ATOM 1592 O O . ALA A 1 199 ? 19.496 -7.862 -25.708 1.00 96.88 199 ALA A O 1
ATOM 1593 N N . LEU A 1 200 ? 18.491 -7.667 -23.696 1.00 96.62 200 LEU A N 1
ATOM 1594 C CA . LEU A 1 200 ? 17.336 -6.885 -24.112 1.00 96.62 200 LEU A CA 1
ATOM 1595 C C . LEU A 1 200 ? 17.602 -5.409 -23.818 1.00 96.62 200 LEU A C 1
ATOM 1597 O O . LEU A 1 200 ? 18.066 -5.054 -22.731 1.00 96.62 200 LEU A O 1
ATOM 1601 N N . TYR A 1 201 ? 17.258 -4.547 -24.765 1.00 95.50 201 TYR A N 1
ATOM 1602 C CA . TYR A 1 201 ? 17.382 -3.101 -24.629 1.00 95.50 201 TYR A CA 1
ATOM 1603 C C . TYR A 1 201 ? 15.999 -2.478 -24.618 1.00 95.50 201 TYR A C 1
ATOM 1605 O O . TYR A 1 201 ? 15.266 -2.577 -25.601 1.00 95.50 201 TYR A O 1
ATOM 1613 N N . ILE A 1 202 ? 15.632 -1.862 -23.500 1.00 93.19 202 ILE A N 1
ATOM 1614 C CA . ILE A 1 202 ? 14.257 -1.455 -23.214 1.00 93.19 202 ILE A CA 1
ATOM 1615 C C . ILE A 1 202 ? 14.207 0.060 -23.049 1.00 93.19 202 ILE A C 1
ATOM 1617 O O . ILE A 1 202 ? 14.918 0.610 -22.207 1.00 93.19 202 ILE A O 1
ATOM 1621 N N . ASP A 1 203 ? 13.366 0.731 -23.835 1.00 89.62 203 ASP A N 1
ATOM 1622 C CA . ASP A 1 203 ? 13.067 2.149 -23.628 1.00 89.62 203 ASP A CA 1
ATOM 1623 C C . ASP A 1 203 ? 12.322 2.332 -22.304 1.00 89.62 203 ASP A C 1
ATOM 1625 O O . ASP A 1 203 ? 11.441 1.544 -21.940 1.00 89.62 203 ASP A O 1
ATOM 1629 N N . ALA A 1 204 ? 12.651 3.416 -21.611 1.00 82.94 204 ALA A N 1
ATOM 1630 C CA . ALA A 1 204 ? 12.032 3.796 -20.361 1.00 82.94 204 ALA A CA 1
ATOM 1631 C C . ALA A 1 204 ? 11.629 5.274 -20.357 1.00 82.94 204 ALA A C 1
ATOM 1633 O O . ALA A 1 204 ? 12.440 6.166 -20.616 1.00 82.94 204 ALA A O 1
ATOM 1634 N N . ASP A 1 205 ? 10.372 5.536 -20.005 1.00 71.50 205 ASP A N 1
ATOM 1635 C CA . ASP A 1 205 ? 9.794 6.886 -20.055 1.00 71.50 205 ASP A CA 1
ATOM 1636 C C . ASP A 1 205 ? 10.275 7.782 -18.911 1.00 71.50 205 ASP A C 1
ATOM 1638 O O . ASP A 1 205 ? 10.351 9.004 -19.051 1.00 71.50 205 ASP A O 1
ATOM 1642 N N . ARG A 1 206 ? 10.612 7.179 -17.768 1.00 66.31 206 ARG A N 1
ATOM 1643 C CA . ARG A 1 206 ? 10.993 7.891 -16.545 1.00 66.31 206 ARG A CA 1
ATOM 1644 C C . ARG A 1 206 ? 12.295 7.347 -15.971 1.00 66.31 206 ARG A C 1
ATOM 1646 O O . ARG A 1 206 ? 12.329 7.028 -14.805 1.00 66.31 206 ARG A O 1
ATOM 1653 N N . GLY A 1 207 ? 13.371 7.183 -16.734 1.00 62.12 207 GLY A N 1
ATOM 1654 C CA . GLY A 1 207 ? 14.632 6.717 -16.132 1.00 62.12 207 GLY A CA 1
ATOM 1655 C C . GLY A 1 207 ? 15.341 7.772 -15.278 1.00 62.12 207 GLY A C 1
ATOM 1656 O O . GLY A 1 207 ? 15.051 8.966 -15.369 1.00 62.12 207 GLY A O 1
ATOM 1657 N N . THR A 1 208 ? 16.334 7.339 -14.497 1.00 58.69 208 THR A N 1
ATOM 1658 C CA . THR A 1 208 ? 17.193 8.213 -13.670 1.00 58.69 208 THR A CA 1
ATOM 1659 C C . THR A 1 208 ? 17.952 9.266 -14.495 1.00 58.69 208 THR A C 1
ATOM 1661 O O . THR A 1 208 ? 18.327 10.311 -13.968 1.00 58.69 208 THR A O 1
ATOM 1664 N N . GLY A 1 209 ? 18.132 9.027 -15.801 1.00 57.88 209 GLY A N 1
ATOM 1665 C CA . GLY A 1 209 ? 18.765 9.939 -16.763 1.00 57.88 209 GLY A CA 1
ATOM 1666 C C . GLY A 1 209 ? 17.831 10.938 -17.465 1.00 57.88 209 GLY A C 1
ATOM 1667 O O . GLY A 1 209 ? 18.307 11.702 -18.302 1.00 57.88 209 GLY A O 1
ATOM 1668 N N . GLY A 1 210 ? 16.529 10.953 -17.150 1.00 62.97 210 GLY A N 1
ATOM 1669 C CA . GLY A 1 210 ? 15.530 11.818 -17.791 1.00 62.97 210 GLY A CA 1
ATOM 1670 C C . GLY A 1 210 ? 14.546 11.065 -18.696 1.00 62.97 210 GLY A C 1
ATOM 1671 O O . GLY A 1 210 ? 14.477 9.836 -18.686 1.00 62.97 210 GLY A O 1
ATOM 1672 N N . MET A 1 211 ? 13.745 11.819 -19.457 1.00 63.72 211 MET A N 1
ATOM 1673 C CA . MET A 1 211 ? 12.798 11.253 -20.428 1.00 63.72 211 MET A CA 1
ATOM 1674 C C . MET A 1 211 ? 13.559 10.528 -21.551 1.00 63.72 211 MET A C 1
ATOM 1676 O O . MET A 1 211 ? 14.573 11.044 -22.020 1.00 63.72 211 MET A O 1
ATOM 1680 N N . LEU A 1 212 ? 13.051 9.372 -22.002 1.00 73.25 212 LEU A N 1
ATOM 1681 C CA . LEU A 1 212 ? 13.667 8.507 -23.028 1.00 73.25 212 LEU A CA 1
ATOM 1682 C C . LEU A 1 212 ? 14.991 7.845 -22.596 1.00 73.25 212 LEU A C 1
ATOM 1684 O O . LEU A 1 212 ? 15.930 7.711 -23.388 1.00 73.25 212 LEU A O 1
ATOM 1688 N N . ALA A 1 213 ? 15.079 7.403 -21.344 1.00 82.75 213 ALA A N 1
ATOM 1689 C CA . ALA A 1 213 ? 16.192 6.578 -20.882 1.00 82.75 213 ALA A CA 1
ATOM 1690 C C . ALA A 1 213 ? 16.127 5.157 -21.480 1.00 82.75 213 ALA A C 1
ATOM 1692 O O . ALA A 1 213 ? 15.110 4.755 -22.043 1.00 82.75 213 ALA A O 1
ATOM 1693 N N . MET A 1 214 ? 17.208 4.383 -21.352 1.00 89.69 214 MET A N 1
ATOM 1694 C CA . MET A 1 214 ? 17.250 2.990 -21.807 1.00 89.69 214 MET A CA 1
ATOM 1695 C C . MET A 1 214 ? 17.860 2.079 -20.744 1.00 89.69 214 MET A C 1
ATOM 1697 O O . MET A 1 214 ? 18.899 2.395 -20.163 1.00 89.69 214 MET A O 1
ATOM 1701 N N . LEU A 1 215 ? 17.219 0.933 -20.523 1.00 91.56 215 LEU A N 1
ATOM 1702 C CA . LEU A 1 215 ? 17.721 -0.152 -19.687 1.00 91.56 215 LEU A CA 1
ATOM 1703 C C . LEU A 1 215 ? 18.331 -1.248 -20.557 1.00 91.56 215 LEU A C 1
ATOM 1705 O O . LEU A 1 215 ? 17.705 -1.712 -21.510 1.00 91.56 215 LEU A O 1
ATOM 1709 N N . LYS A 1 216 ? 19.527 -1.705 -20.185 1.00 93.75 216 LYS A N 1
ATOM 1710 C CA . LYS A 1 216 ? 20.098 -2.972 -20.642 1.00 93.75 216 LYS A CA 1
ATOM 1711 C C . LYS A 1 216 ? 19.740 -4.053 -19.626 1.00 93.75 216 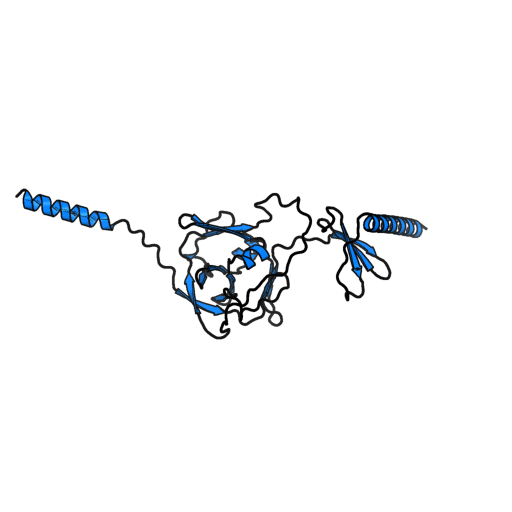LYS A C 1
ATOM 1713 O O . LYS A 1 216 ? 20.139 -3.965 -18.465 1.00 93.75 216 LYS A O 1
ATOM 1718 N N . VAL A 1 217 ? 19.016 -5.074 -20.067 1.00 94.94 217 VAL A N 1
ATOM 1719 C CA . VAL A 1 217 ? 18.643 -6.239 -19.259 1.00 94.94 217 VAL A CA 1
ATOM 1720 C C . VAL A 1 217 ? 19.374 -7.456 -19.801 1.00 94.94 217 VAL A C 1
ATOM 1722 O O . VAL A 1 217 ? 19.175 -7.847 -20.947 1.00 94.94 217 VAL A O 1
ATOM 1725 N N . ASP A 1 218 ? 20.230 -8.051 -18.979 1.00 95.44 218 ASP A N 1
ATOM 1726 C CA . ASP A 1 218 ? 20.942 -9.276 -19.331 1.00 95.44 218 ASP A CA 1
ATOM 1727 C C . ASP A 1 218 ? 19.972 -10.466 -19.450 1.00 95.44 218 ASP A C 1
ATOM 1729 O O . ASP A 1 218 ? 19.129 -10.681 -18.575 1.00 95.44 218 ASP A O 1
ATOM 1733 N N . LYS A 1 219 ? 20.093 -11.257 -20.525 1.00 95.50 219 LYS A N 1
ATOM 1734 C CA . LYS A 1 219 ? 19.184 -12.385 -20.805 1.00 95.50 219 LYS A CA 1
ATOM 1735 C C . LYS A 1 219 ? 19.338 -13.573 -19.860 1.00 95.50 219 LYS A C 1
ATOM 1737 O O . LYS A 1 219 ? 18.463 -14.437 -19.831 1.00 95.50 219 LYS A O 1
ATOM 1742 N N . THR A 1 220 ? 20.421 -13.652 -19.091 1.00 93.81 220 THR A N 1
ATOM 1743 C CA . THR A 1 220 ? 20.558 -14.668 -18.040 1.00 93.81 220 THR A CA 1
ATOM 1744 C C . THR A 1 220 ? 19.736 -14.318 -16.801 1.00 93.81 220 THR A C 1
ATOM 1746 O O . THR A 1 220 ? 19.492 -15.197 -15.976 1.00 93.81 220 THR A O 1
ATOM 1749 N N . PHE A 1 221 ? 19.317 -13.051 -16.663 1.00 89.94 221 PHE A N 1
ATOM 1750 C CA . PHE A 1 221 ? 18.610 -12.501 -15.503 1.00 89.94 221 PHE A CA 1
ATOM 1751 C C . PHE A 1 221 ? 19.349 -12.700 -14.167 1.00 89.94 221 PHE A C 1
ATOM 1753 O O . PHE A 1 221 ? 18.736 -12.664 -13.101 1.00 89.94 221 PHE A O 1
ATOM 1760 N N . GLN A 1 222 ? 20.672 -12.908 -14.207 1.00 90.81 222 GLN A N 1
ATOM 1761 C CA . GLN A 1 222 ? 21.507 -13.066 -13.009 1.00 90.81 222 GLN A CA 1
ATOM 1762 C C . GLN A 1 222 ? 22.046 -11.736 -12.472 1.00 90.81 222 GLN A C 1
ATOM 1764 O O . GLN A 1 222 ? 22.554 -11.681 -11.353 1.00 90.81 222 GLN A O 1
ATOM 1769 N N . THR A 1 223 ? 21.953 -10.667 -13.261 1.00 88.19 223 THR A N 1
ATOM 1770 C CA . THR A 1 223 ? 22.404 -9.324 -12.894 1.00 88.19 223 THR A CA 1
ATOM 1771 C C . THR A 1 223 ? 21.244 -8.336 -12.945 1.00 88.19 223 THR A C 1
ATOM 1773 O O . THR A 1 223 ? 20.249 -8.540 -13.644 1.00 88.19 223 THR A O 1
ATOM 1776 N N . HIS A 1 224 ? 21.354 -7.259 -12.166 1.00 85.25 224 HIS A N 1
ATOM 1777 C CA . HIS A 1 224 ? 20.363 -6.190 -12.193 1.00 85.25 224 HIS A CA 1
ATOM 1778 C C . HIS A 1 224 ? 20.386 -5.456 -13.545 1.00 85.25 224 HIS A C 1
ATOM 1780 O O . HIS A 1 224 ? 21.467 -5.277 -14.113 1.00 85.25 224 HIS A O 1
ATOM 1786 N N . PRO A 1 225 ? 19.224 -4.986 -14.041 1.00 89.88 225 PRO A N 1
ATOM 1787 C CA . PRO A 1 225 ? 19.169 -4.073 -15.175 1.00 89.88 225 PRO A CA 1
ATOM 1788 C C . PRO A 1 225 ? 20.074 -2.857 -14.970 1.00 89.88 225 PRO A C 1
ATOM 1790 O O . PRO A 1 225 ? 20.121 -2.289 -13.878 1.00 89.88 225 PRO A O 1
ATOM 1793 N N . VAL A 1 226 ? 20.766 -2.443 -16.029 1.00 90.31 226 VAL A N 1
ATOM 1794 C CA . VAL A 1 226 ? 21.694 -1.306 -15.995 1.00 90.31 226 VAL A CA 1
ATOM 1795 C C . VAL A 1 226 ? 21.144 -0.172 -16.849 1.00 90.31 226 VAL A C 1
ATOM 1797 O O . VAL A 1 226 ? 20.790 -0.377 -18.010 1.00 90.31 226 VAL A O 1
ATOM 1800 N N . TRP A 1 227 ? 21.098 1.033 -16.283 1.00 87.69 227 TRP A N 1
ATOM 1801 C CA . TRP A 1 227 ? 20.796 2.255 -17.025 1.00 87.69 227 TRP A CA 1
ATOM 1802 C C . TRP A 1 227 ? 21.946 2.597 -17.972 1.00 87.69 227 TRP A C 1
ATOM 1804 O O . TRP A 1 227 ? 23.092 2.709 -17.539 1.00 87.69 227 TRP A O 1
ATOM 1814 N N . LEU A 1 228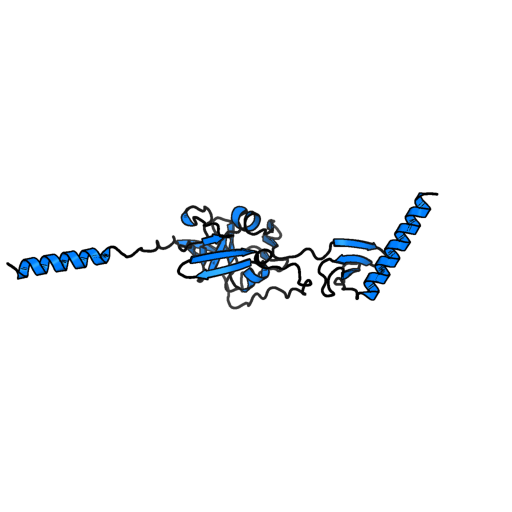 ? 21.638 2.771 -19.255 1.00 89.38 228 LEU A N 1
ATOM 1815 C CA . LEU A 1 228 ? 22.597 3.269 -20.236 1.00 89.38 228 LEU A CA 1
ATOM 1816 C C . LEU A 1 228 ? 22.678 4.795 -20.174 1.00 89.38 228 LEU A C 1
ATOM 1818 O O . LEU A 1 228 ? 21.667 5.472 -19.967 1.00 89.38 228 LEU A O 1
ATOM 1822 N N . ASP A 1 229 ? 23.876 5.338 -20.395 1.00 87.62 229 ASP A N 1
ATOM 1823 C CA . ASP A 1 229 ? 24.023 6.775 -20.621 1.00 87.62 229 ASP A CA 1
ATOM 1824 C C . ASP A 1 229 ? 23.382 7.191 -21.967 1.00 87.62 229 ASP A C 1
ATOM 1826 O O . ASP A 1 229 ? 23.128 6.338 -22.829 1.00 87.62 229 ASP A O 1
ATOM 1830 N N . PRO A 1 230 ? 23.070 8.487 -22.180 1.00 86.88 230 PRO A N 1
ATOM 1831 C CA . PRO A 1 230 ? 22.384 8.912 -23.401 1.00 86.88 230 PRO A CA 1
ATOM 1832 C C . PRO A 1 230 ? 23.120 8.528 -24.704 1.00 86.88 230 PRO A C 1
ATOM 1834 O O . PRO A 1 230 ? 22.467 7.984 -25.597 1.00 86.88 230 PRO A O 1
ATOM 1837 N N . PRO A 1 231 ? 24.458 8.698 -24.829 1.00 90.69 231 PRO A N 1
ATOM 1838 C CA . PRO A 1 231 ? 25.194 8.234 -26.009 1.00 90.69 231 PRO A CA 1
ATOM 1839 C C . PRO A 1 231 ? 25.075 6.726 -26.280 1.00 90.69 231 PRO A C 1
ATOM 1841 O O . PRO A 1 231 ? 24.930 6.316 -27.434 1.00 90.69 231 PRO A O 1
ATOM 1844 N N . GLN A 1 232 ? 25.132 5.888 -25.241 1.00 92.25 232 GLN A N 1
ATOM 1845 C CA . GLN A 1 232 ? 24.955 4.441 -25.366 1.00 92.25 232 GLN A CA 1
ATOM 1846 C C . GLN A 1 232 ? 23.538 4.094 -25.825 1.00 92.25 232 GLN A C 1
ATOM 1848 O O . GLN A 1 232 ? 23.377 3.281 -26.738 1.00 92.25 232 GLN A O 1
ATOM 1853 N N . ALA A 1 233 ? 22.521 4.723 -25.232 1.00 91.69 233 ALA A N 1
ATOM 1854 C CA . ALA A 1 233 ? 21.127 4.516 -25.610 1.00 91.69 233 ALA A CA 1
ATOM 1855 C C . ALA A 1 233 ? 20.876 4.883 -27.085 1.00 91.69 233 ALA A C 1
ATOM 1857 O O . ALA A 1 233 ? 20.262 4.113 -27.827 1.00 91.69 233 ALA A O 1
ATOM 1858 N N . ASP A 1 234 ? 21.415 6.014 -27.547 1.00 92.00 234 ASP A N 1
ATOM 1859 C CA . ASP A 1 234 ? 21.277 6.455 -28.938 1.00 92.00 234 ASP A CA 1
ATOM 1860 C C . ASP A 1 234 ? 21.971 5.508 -29.921 1.00 92.00 234 ASP A C 1
ATOM 1862 O O . ASP A 1 234 ? 21.412 5.180 -30.971 1.00 92.00 234 ASP A O 1
ATOM 1866 N N . ALA A 1 235 ? 23.151 4.991 -29.567 1.00 94.81 235 ALA A N 1
ATOM 1867 C CA . ALA A 1 235 ? 23.839 3.994 -30.382 1.00 94.81 235 ALA A CA 1
ATOM 1868 C C . ALA A 1 235 ? 23.001 2.715 -30.559 1.00 94.81 235 ALA A C 1
ATOM 1870 O O . ALA A 1 235 ? 22.968 2.144 -31.652 1.00 94.81 235 ALA A O 1
ATOM 1871 N N . ILE A 1 236 ? 22.290 2.278 -29.516 1.00 96.19 236 ILE A N 1
ATOM 1872 C CA . ILE A 1 236 ? 21.381 1.129 -29.603 1.00 96.19 236 ILE A CA 1
ATOM 1873 C C . ILE A 1 236 ? 20.170 1.438 -30.487 1.00 96.19 236 ILE A C 1
ATOM 1875 O O . ILE A 1 236 ? 19.820 0.620 -31.336 1.00 96.19 236 ILE A O 1
ATOM 1879 N N . ARG A 1 237 ? 19.565 2.626 -30.373 1.00 94.31 237 ARG A N 1
ATOM 1880 C CA . ARG A 1 237 ? 18.446 3.032 -31.247 1.00 94.31 237 ARG A CA 1
ATOM 1881 C C . ARG A 1 237 ? 18.847 3.069 -32.720 1.00 94.31 237 ARG A C 1
ATOM 1883 O O . ARG A 1 237 ? 18.080 2.637 -33.581 1.00 94.31 237 ARG A O 1
ATOM 1890 N N . VAL A 1 238 ? 20.063 3.530 -33.022 1.00 95.56 238 VAL A N 1
ATOM 1891 C CA . VAL A 1 238 ? 20.615 3.491 -34.386 1.00 95.56 238 VAL A CA 1
ATOM 1892 C C . VAL A 1 238 ? 20.764 2.050 -34.877 1.00 95.56 238 VAL A C 1
ATOM 1894 O O . VAL A 1 238 ? 20.330 1.755 -35.992 1.00 95.56 238 VAL A O 1
ATOM 1897 N N . LYS A 1 239 ? 21.301 1.139 -34.052 1.00 95.31 239 LYS A N 1
ATOM 1898 C CA . LYS A 1 239 ? 21.391 -0.293 -34.397 1.00 95.31 239 LYS A CA 1
ATOM 1899 C C . LYS A 1 239 ? 20.016 -0.903 -34.664 1.00 95.31 239 LYS A C 1
ATOM 1901 O O . LYS A 1 239 ? 19.847 -1.587 -35.670 1.00 95.31 239 LYS A O 1
ATOM 1906 N N . ALA A 1 240 ? 19.032 -0.616 -33.813 1.00 94.62 240 ALA A N 1
ATOM 1907 C CA . ALA A 1 240 ? 17.664 -1.096 -33.982 1.00 94.62 240 ALA A CA 1
ATOM 1908 C C . ALA A 1 240 ? 17.063 -0.649 -35.320 1.00 94.62 240 ALA A C 1
ATOM 1910 O O . ALA A 1 240 ? 16.499 -1.460 -36.055 1.00 94.62 240 ALA A O 1
ATOM 1911 N N . LYS A 1 241 ? 17.256 0.625 -35.684 1.00 94.81 241 LYS A N 1
ATOM 1912 C CA . LYS A 1 241 ? 16.801 1.166 -36.968 1.00 94.81 241 LYS A CA 1
ATOM 1913 C C . LYS A 1 241 ? 17.463 0.463 -38.158 1.00 94.81 241 LYS A C 1
ATOM 1915 O O . LYS A 1 241 ? 16.766 0.065 -39.087 1.00 94.81 241 LYS A O 1
ATOM 1920 N N . GLN A 1 242 ? 18.780 0.269 -38.116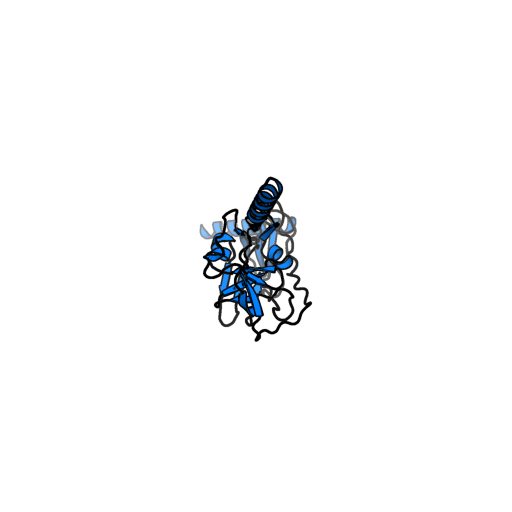 1.00 94.25 242 GLN A N 1
ATOM 1921 C CA . GLN A 1 242 ? 19.522 -0.419 -39.181 1.00 94.25 242 GLN A CA 1
ATOM 1922 C C . GLN A 1 242 ? 19.086 -1.883 -39.341 1.00 94.25 242 GLN A C 1
ATOM 1924 O O . GLN A 1 242 ? 18.928 -2.367 -40.464 1.00 94.25 242 GLN A O 1
ATOM 1929 N N . ALA A 1 243 ? 18.857 -2.587 -38.229 1.00 91.25 243 ALA A N 1
ATOM 1930 C CA . ALA A 1 243 ? 18.372 -3.963 -38.247 1.00 91.25 243 ALA A CA 1
ATOM 1931 C C . ALA A 1 243 ? 16.970 -4.061 -38.871 1.00 91.25 243 ALA A C 1
ATOM 1933 O O . ALA A 1 243 ? 16.742 -4.907 -39.736 1.00 91.25 243 ALA A O 1
ATOM 1934 N N . ALA A 1 244 ? 16.061 -3.152 -38.503 1.00 89.75 244 ALA A N 1
ATOM 1935 C CA . ALA A 1 244 ? 14.716 -3.093 -39.070 1.00 89.75 244 ALA A CA 1
ATOM 1936 C C . ALA A 1 244 ? 14.725 -2.787 -40.580 1.00 89.75 244 ALA A C 1
ATOM 1938 O O . ALA A 1 244 ? 13.992 -3.414 -41.345 1.00 89.75 244 ALA A O 1
ATOM 1939 N N . GLU A 1 245 ? 15.577 -1.859 -41.030 1.00 91.62 245 GLU A N 1
ATOM 1940 C CA . GLU A 1 245 ? 15.751 -1.541 -42.456 1.00 91.62 245 GLU A CA 1
ATOM 1941 C C . GLU A 1 245 ? 16.298 -2.738 -43.248 1.00 91.62 245 GLU A C 1
ATOM 1943 O O . GLU A 1 245 ? 15.817 -3.019 -44.348 1.00 91.62 245 GLU A O 1
ATOM 1948 N N . THR A 1 246 ? 17.244 -3.485 -42.670 1.00 89.62 246 THR A N 1
ATOM 1949 C CA . THR A 1 246 ? 17.817 -4.689 -43.293 1.00 89.62 246 THR A CA 1
ATOM 1950 C C . THR A 1 246 ? 16.744 -5.764 -43.467 1.00 89.62 246 THR A C 1
ATOM 1952 O O . THR A 1 246 ? 16.487 -6.197 -44.590 1.00 89.62 246 THR A O 1
ATOM 1955 N N . GLN A 1 247 ? 16.019 -6.103 -42.396 1.00 83.00 247 GLN A N 1
ATOM 1956 C CA . GLN A 1 247 ? 14.926 -7.082 -42.439 1.00 83.00 247 GLN A CA 1
ATOM 1957 C C . GLN A 1 247 ? 13.817 -6.689 -43.429 1.00 83.00 247 GLN A C 1
ATOM 1959 O O . GLN A 1 247 ? 13.294 -7.533 -44.156 1.00 83.00 247 GLN A O 1
ATOM 1964 N N . ALA A 1 248 ? 13.472 -5.400 -43.507 1.00 80.56 248 ALA A N 1
ATOM 1965 C CA . ALA A 1 248 ? 12.470 -4.904 -44.449 1.00 80.56 248 ALA A CA 1
ATOM 1966 C C . ALA A 1 248 ? 12.918 -4.988 -45.920 1.00 80.56 248 ALA A C 1
ATOM 1968 O O . ALA A 1 248 ? 12.068 -5.053 -46.811 1.00 80.56 248 ALA A O 1
ATOM 1969 N N . SER A 1 249 ? 14.227 -4.954 -46.185 1.00 77.69 249 SER A N 1
ATOM 1970 C CA . SER A 1 249 ? 14.780 -5.127 -47.532 1.00 77.69 249 SER A CA 1
ATOM 1971 C C . SER A 1 249 ? 14.875 -6.599 -47.940 1.00 77.69 249 SER A C 1
ATOM 1973 O O . SER A 1 249 ? 14.551 -6.925 -49.079 1.00 77.69 249 SER A O 1
ATOM 1975 N N . GLU A 1 250 ? 15.207 -7.490 -47.003 1.00 75.06 250 GLU A N 1
ATOM 1976 C CA . GLU A 1 250 ? 15.233 -8.942 -47.218 1.00 75.06 250 GLU A CA 1
ATOM 1977 C C . GLU A 1 250 ? 13.829 -9.529 -47.413 1.00 75.06 250 GLU A C 1
ATOM 1979 O O . GLU A 1 250 ? 13.636 -10.374 -48.277 1.00 75.06 250 GLU A O 1
ATOM 1984 N N . GLY A 1 251 ? 12.819 -9.041 -46.685 1.00 65.31 251 GLY A N 1
ATOM 1985 C CA . GLY A 1 251 ? 11.429 -9.496 -46.836 1.00 65.31 251 GLY A CA 1
ATOM 1986 C C . GLY A 1 251 ? 10.719 -9.021 -48.113 1.00 65.31 251 GLY A C 1
ATOM 1987 O O . GLY A 1 251 ? 9.562 -9.376 -48.335 1.00 65.31 251 GLY A O 1
ATOM 1988 N N . LYS A 1 252 ? 11.371 -8.182 -48.930 1.00 57.38 252 LYS A N 1
ATOM 1989 C CA . LYS A 1 252 ? 10.870 -7.709 -50.233 1.00 57.38 252 LYS A CA 1
ATOM 1990 C C . LYS A 1 252 ? 11.543 -8.393 -51.431 1.00 57.38 252 LYS A C 1
ATOM 1992 O O . LYS A 1 252 ? 11.162 -8.081 -52.561 1.00 57.38 252 LYS A O 1
ATOM 1997 N N . ALA A 1 253 ? 12.528 -9.261 -51.193 1.00 49.66 253 ALA A N 1
ATOM 1998 C CA . ALA A 1 253 ? 13.183 -10.096 -52.201 1.00 49.66 253 ALA A CA 1
ATOM 1999 C C . ALA A 1 253 ? 12.518 -11.479 -52.274 1.00 49.66 253 ALA A C 1
ATOM 2001 O O . ALA A 1 253 ? 12.463 -12.028 -53.397 1.00 49.66 253 ALA A O 1
#

Foldseek 3Di:
DVVVVVVVVVVVVVVVVVPPDPPLPFFDKDKKAFPPAWEAQQNRTAPQQFAPFGWIADPNFIWDWPDPLVCVSQQKDWDADPVQGIEIEHNPPVDPPLFAFDDPDDDRDRRRPHGDDRPDMDMKGFDRHWYYQVNHTDPQVPDPDHWIADPNTIIGTPDCVPQCVRHVKDWDADPVRGIYIYHDDDDQWDDQLDDDPFWTKTFGQRHPQHGGWIWTQGPVNPDDIDTDDPVVSVVSNVVSVVVVVVVVVVVVD

Secondary structure (DSSP, 8-state):
-HHHHHHHHHHHHHHHTTS----PPPPPEEEEEE--S-EEETTEEP-TTT-SS--EEETTEEEEE--HHHHHHTTEEEEEETTTEEEEEEHHHHS--TTPPPP--PPP---------SSSEEEEEE--S-EEETTEEP-GGG-SS--EEETTEEEEE--IIIIIIIT--EEEEETTTEEEEE-S----EEEEEEE-SSEEEEEETTBTTBTTEEEEEETT--S--EEEPHHHHHHHHHHHHHHHHHHHHHTT-

pLDDT: mean 85.73, std 15.88, range [41.59, 98.81]

Radius of gyration: 27.65 Å; chains: 1; bounding box: 67×57×100 Å